Protein AF-F0YSU6-F1 (afdb_monomer_lite)

Foldseek 3Di:
DVPVLVCLLVDDPVVLLVLQQVLADPPPDQDPVLVLLQVLCVVVVWDWDAQDQDPSRHTARIATPPCVQQEGEAEDEQVQADPVGSPHGDPSNVVSVSSSVSVVHHYHYHYPVVCVVQPDSVSSSVVVVVSVVVSVVVVVVVVPPPDPDDPPPPPVVQPLPPDDLVRLLVVCVVVVHDQDDDVVNDDSSVVSSVRVVVVVVPPPDD

InterPro domains:
  IPR013584 RAP domain [PF08373] (73-130)
  IPR013584 RAP domain [PS51286] (71-130)
  IPR013584 RAP domain [SM00952] (73-131)

Sequence (206 aa):
MGGLVAEIARAPPAFVGLLRASLADVDASPSRAQVEVAERLEGMGLDVEHELVLPDGLSVDVALLPLKWRVAVEFDGPRHYFRNAKRVPTGRTRFKMRLLRALGWRVLHVPYFDWAKLDDDAARTEYLKRELAVIVKAAKAAKARPPPATAEPRDDRDEFSALKVSELRQLCDDRGLDTRVKRAEGDARTVLAARLRGLRDGGGGS

Radius of gyration: 23.69 Å; chains: 1; bounding box: 51×39×66 Å

pLDDT: mean 79.82, std 17.31, range [34.03, 97.44]

Structure (mmCIF, N/CA/C/O backbone):
data_AF-F0YSU6-F1
#
_entry.id   AF-F0YSU6-F1
#
loop_
_atom_site.group_PDB
_atom_site.id
_atom_site.type_symbol
_atom_site.label_atom_id
_atom_site.label_alt_id
_atom_site.label_comp_id
_atom_site.label_asym_id
_atom_site.label_entity_id
_atom_site.label_seq_id
_atom_site.pdbx_PDB_ins_code
_atom_site.Cartn_x
_atom_site.Cartn_y
_atom_site.Cartn_z
_atom_site.occupancy
_atom_site.B_iso_or_equiv
_atom_site.auth_seq_id
_atom_site.auth_comp_id
_atom_site.auth_asym_id
_atom_site.auth_atom_id
_atom_site.pdbx_PDB_model_num
ATOM 1 N N . MET A 1 1 ? -17.305 -10.674 3.947 1.00 41.75 1 MET A N 1
ATOM 2 C CA . MET A 1 1 ? -15.933 -10.111 3.827 1.00 41.75 1 MET A CA 1
ATOM 3 C C . MET A 1 1 ? -15.726 -8.766 4.546 1.00 41.75 1 MET A C 1
ATOM 5 O O . MET A 1 1 ? -14.576 -8.416 4.771 1.00 41.75 1 MET A O 1
ATOM 9 N N . GLY A 1 2 ? -16.775 -8.032 4.959 1.00 41.56 2 GLY A N 1
ATOM 10 C CA . GLY A 1 2 ? -16.632 -6.737 5.659 1.00 41.56 2 GLY A CA 1
ATOM 11 C C . GLY A 1 2 ? -16.330 -6.790 7.169 1.00 41.56 2 GLY A C 1
ATOM 12 O O . GLY A 1 2 ? -15.811 -5.815 7.700 1.00 41.56 2 GLY A O 1
ATOM 13 N N . GLY A 1 3 ? -16.596 -7.916 7.847 1.00 47.91 3 GLY A N 1
ATOM 14 C CA . GLY A 1 3 ? -16.498 -8.032 9.314 1.00 47.91 3 GLY A CA 1
ATOM 15 C C . GLY A 1 3 ? -15.106 -7.734 9.868 1.00 47.91 3 GLY A C 1
ATOM 16 O O . GLY A 1 3 ? -14.945 -6.807 10.644 1.00 47.91 3 GLY A O 1
ATOM 17 N N . LEU A 1 4 ? -14.074 -8.413 9.369 1.00 50.44 4 LEU A N 1
ATOM 18 C CA . LEU A 1 4 ? -12.727 -8.283 9.934 1.00 50.44 4 LEU A CA 1
ATOM 19 C C . LEU A 1 4 ? -12.047 -6.921 9.646 1.00 50.44 4 LEU A C 1
ATOM 21 O O . LEU A 1 4 ? -11.166 -6.513 10.388 1.00 50.44 4 LEU A O 1
ATOM 25 N N . VAL A 1 5 ? -12.447 -6.172 8.605 1.00 52.66 5 VAL A N 1
ATOM 26 C CA . VAL A 1 5 ? -11.966 -4.776 8.441 1.00 52.66 5 VAL A CA 1
ATOM 27 C C . VAL A 1 5 ? -12.611 -3.866 9.488 1.00 52.66 5 VAL A C 1
ATOM 29 O O . VAL A 1 5 ? -11.929 -3.031 10.074 1.00 52.66 5 VAL A O 1
ATOM 32 N N . ALA A 1 6 ? -13.906 -4.061 9.751 1.00 54.47 6 ALA A N 1
ATOM 33 C CA . ALA A 1 6 ? -14.616 -3.335 10.796 1.00 54.47 6 ALA A CA 1
ATOM 34 C C . ALA A 1 6 ? -14.120 -3.715 12.202 1.00 54.47 6 ALA A C 1
ATOM 36 O O . ALA A 1 6 ? -13.990 -2.837 13.042 1.00 54.47 6 ALA A O 1
ATOM 37 N N . GLU A 1 7 ? -13.790 -4.984 12.448 1.00 54.91 7 GLU A N 1
ATOM 38 C CA . GLU A 1 7 ? -13.243 -5.453 13.729 1.00 54.91 7 GLU A CA 1
ATOM 39 C C . GLU A 1 7 ? -11.840 -4.901 13.993 1.00 54.91 7 GLU A C 1
ATOM 41 O O . GLU A 1 7 ? -11.587 -4.438 15.096 1.00 54.91 7 GLU A O 1
ATOM 46 N N . ILE A 1 8 ? -10.950 -4.857 12.991 1.00 58.47 8 ILE A N 1
ATOM 47 C CA . ILE A 1 8 ? -9.626 -4.221 13.145 1.00 58.47 8 ILE A CA 1
ATOM 48 C C . ILE A 1 8 ? -9.773 -2.721 13.420 1.00 58.47 8 ILE A C 1
ATOM 50 O O . ILE A 1 8 ? -9.076 -2.189 14.277 1.00 58.47 8 ILE A O 1
ATOM 54 N N . ALA A 1 9 ? -10.689 -2.039 12.726 1.00 57.41 9 ALA A N 1
ATOM 55 C CA . ALA A 1 9 ? -10.946 -0.616 12.949 1.00 57.41 9 ALA A CA 1
ATOM 56 C C . ALA A 1 9 ? -11.552 -0.320 14.336 1.00 57.41 9 ALA A C 1
ATOM 58 O O . ALA A 1 9 ? -11.405 0.791 14.836 1.00 57.41 9 ALA A O 1
ATOM 59 N N . ARG A 1 10 ? -12.232 -1.300 14.948 1.00 59.66 10 ARG A N 1
ATOM 60 C CA . ARG A 1 10 ? -12.815 -1.216 16.299 1.00 59.66 10 ARG A CA 1
ATOM 61 C C . ARG A 1 10 ? -11.912 -1.789 17.389 1.00 59.66 10 ARG A C 1
ATOM 63 O O . ARG A 1 10 ? -12.265 -1.705 18.562 1.00 59.66 10 ARG A O 1
ATOM 70 N N . ALA A 1 11 ? -10.793 -2.407 17.025 1.00 62.16 11 ALA A N 1
ATOM 71 C CA . ALA A 1 11 ? -9.922 -3.030 18.000 1.00 62.16 11 ALA A CA 1
ATOM 72 C C . ALA A 1 11 ? -9.273 -1.963 18.899 1.00 62.16 11 ALA A C 1
ATOM 74 O O . ALA A 1 11 ? -8.968 -0.865 18.422 1.00 62.16 11 ALA A O 1
ATOM 75 N N . PRO A 1 12 ? -9.025 -2.272 20.186 1.00 61.84 12 PRO A N 1
ATOM 76 C CA . PRO A 1 12 ? -8.363 -1.343 21.089 1.00 61.84 12 PRO A CA 1
ATOM 77 C C . PRO A 1 12 ? -7.035 -0.848 20.495 1.00 61.84 12 PRO A C 1
ATOM 79 O O . PRO A 1 12 ? -6.303 -1.659 19.915 1.00 61.84 12 PRO A O 1
ATOM 82 N N . PRO A 1 13 ? -6.664 0.434 20.671 1.00 59.66 13 PRO A N 1
ATOM 83 C CA . PRO A 1 13 ? -5.424 0.986 20.119 1.00 59.66 13 PRO A CA 1
ATOM 84 C C . PRO A 1 13 ? -4.176 0.153 20.451 1.00 59.66 13 PRO A C 1
ATOM 86 O O . PRO A 1 13 ? -3.305 -0.014 19.601 1.00 59.66 13 PRO A O 1
ATOM 89 N N . ALA A 1 14 ? -4.130 -0.446 21.647 1.00 60.09 14 ALA A N 1
ATOM 90 C CA . ALA A 1 14 ? -3.058 -1.348 22.068 1.00 60.09 14 ALA A CA 1
ATOM 91 C C . ALA A 1 14 ? -2.972 -2.631 21.214 1.00 60.09 14 ALA A C 1
ATOM 93 O O . ALA A 1 14 ? -1.879 -3.064 20.860 1.00 60.09 14 ALA A O 1
ATOM 94 N N . PHE A 1 15 ? -4.109 -3.215 20.823 1.00 65.06 15 PHE A N 1
ATOM 95 C CA . PHE A 1 15 ? -4.149 -4.404 19.965 1.00 65.06 15 PHE A CA 1
ATOM 96 C C . PHE A 1 15 ? -3.711 -4.078 18.537 1.00 65.06 15 PHE A C 1
ATOM 98 O O . PHE A 1 15 ? -2.926 -4.807 17.934 1.00 65.06 15 PHE A O 1
ATOM 105 N N . VAL A 1 16 ? -4.167 -2.942 18.010 1.00 65.94 16 VAL A N 1
ATOM 106 C CA . VAL A 1 16 ? -3.718 -2.443 16.709 1.00 65.94 16 VAL A CA 1
ATOM 107 C C . VAL A 1 16 ? -2.209 -2.162 16.741 1.00 65.94 16 VAL A C 1
ATOM 109 O O . VAL A 1 16 ? -1.511 -2.532 15.805 1.00 65.94 16 VAL A O 1
ATOM 112 N N . GLY A 1 17 ? -1.683 -1.584 17.826 1.00 62.28 17 GLY A N 1
ATOM 113 C CA . GLY A 1 17 ? -0.244 -1.381 18.029 1.00 62.28 17 GLY A CA 1
ATOM 114 C C . GLY A 1 17 ? 0.568 -2.681 17.990 1.00 62.28 17 GLY A C 1
ATOM 115 O O . G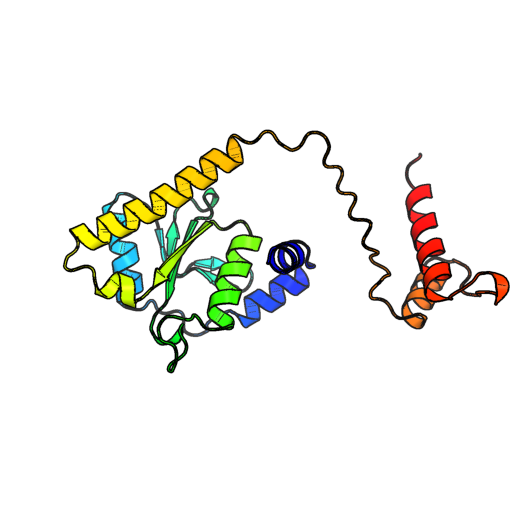LY A 1 17 ? 1.555 -2.760 17.265 1.00 62.28 17 GLY A O 1
ATOM 116 N N . LEU A 1 18 ? 0.112 -3.735 18.675 1.00 67.25 18 LEU A N 1
ATOM 117 C CA . LEU A 1 18 ? 0.764 -5.054 18.649 1.00 67.25 18 LEU A CA 1
ATOM 118 C C . LEU A 1 18 ? 0.798 -5.668 17.240 1.00 67.25 18 LEU A C 1
ATOM 120 O O . LEU A 1 18 ? 1.815 -6.218 16.818 1.00 67.25 18 LEU A O 1
ATOM 124 N N . LEU A 1 19 ? -0.300 -5.550 16.488 1.00 68.62 19 LEU A N 1
ATOM 125 C CA . LEU A 1 19 ? -0.377 -6.044 15.110 1.00 68.62 19 LEU A CA 1
ATOM 126 C C . LEU A 1 19 ? 0.578 -5.304 14.170 1.00 68.62 19 LEU A C 1
ATOM 128 O O . LEU A 1 19 ? 1.148 -5.912 13.265 1.00 68.62 19 LEU A O 1
ATOM 132 N N . ARG A 1 20 ? 0.747 -3.998 14.381 1.00 66.00 20 ARG A N 1
ATOM 133 C CA . ARG A 1 20 ? 1.663 -3.158 13.608 1.00 66.00 20 ARG A CA 1
ATOM 134 C C . ARG A 1 20 ? 3.121 -3.498 13.903 1.00 66.00 20 ARG A C 1
ATOM 136 O O . ARG A 1 20 ? 3.864 -3.735 12.959 1.00 66.00 20 ARG A O 1
ATOM 143 N N . ALA A 1 21 ? 3.478 -3.679 15.174 1.00 64.38 21 ALA A N 1
ATOM 144 C CA . ALA A 1 21 ? 4.809 -4.133 15.574 1.00 64.38 21 ALA A CA 1
ATOM 145 C C . ALA A 1 21 ? 5.152 -5.525 15.006 1.00 64.38 21 ALA A C 1
ATOM 147 O O . ALA A 1 21 ? 6.256 -5.743 14.523 1.00 64.38 21 ALA A O 1
ATOM 148 N N . SER A 1 22 ? 4.193 -6.460 14.976 1.00 66.25 22 SER A N 1
ATOM 149 C CA . SER A 1 22 ? 4.390 -7.786 14.360 1.00 66.25 22 SER A CA 1
ATOM 150 C C . SER A 1 22 ? 4.574 -7.735 12.835 1.00 66.25 22 SER A C 1
ATOM 152 O O . SER A 1 22 ? 5.079 -8.692 12.235 1.00 66.25 22 SER A O 1
ATOM 154 N N . LEU A 1 23 ? 4.106 -6.666 12.194 1.00 68.69 23 LEU A N 1
ATOM 155 C CA . LEU A 1 23 ? 4.246 -6.435 10.761 1.00 68.69 23 LEU A CA 1
ATOM 156 C C . LEU A 1 23 ? 5.456 -5.577 10.401 1.00 68.69 23 LEU A C 1
ATOM 158 O O . LEU A 1 23 ? 5.767 -5.507 9.215 1.00 68.69 23 LEU A O 1
ATOM 162 N N . ALA A 1 24 ? 6.137 -4.978 11.378 1.00 62.84 24 ALA A N 1
ATOM 163 C CA . ALA A 1 24 ? 7.387 -4.278 11.142 1.00 62.84 24 ALA A CA 1
ATOM 164 C C . ALA A 1 24 ? 8.378 -5.235 10.461 1.00 62.84 24 ALA A C 1
ATOM 166 O O . ALA A 1 24 ? 8.568 -6.369 10.909 1.00 62.84 24 ALA A O 1
ATOM 167 N N . ASP A 1 25 ? 8.947 -4.816 9.334 1.00 60.78 25 ASP A N 1
ATOM 168 C CA . ASP A 1 25 ? 10.103 -5.484 8.742 1.00 60.78 25 ASP A CA 1
ATOM 169 C C . ASP A 1 25 ? 11.356 -4.782 9.264 1.00 60.78 25 ASP A C 1
ATOM 171 O O . ASP A 1 25 ? 11.470 -3.562 9.178 1.00 60.78 25 ASP A O 1
ATOM 175 N N . VAL A 1 26 ? 12.263 -5.557 9.862 1.00 45.47 26 VAL A N 1
ATOM 176 C CA . VAL A 1 26 ? 13.475 -5.044 10.530 1.00 45.47 26 VAL A CA 1
ATOM 177 C C . VAL A 1 26 ? 14.563 -4.667 9.507 1.00 45.47 26 VAL A C 1
ATOM 179 O O . VAL A 1 26 ? 15.460 -3.902 9.833 1.00 45.47 26 VAL A O 1
ATOM 182 N N . ASP A 1 27 ? 14.424 -5.123 8.255 1.00 47.97 27 ASP A N 1
ATOM 183 C CA . ASP A 1 27 ? 15.288 -4.798 7.111 1.00 47.97 27 ASP A CA 1
ATOM 184 C C . ASP A 1 27 ? 14.494 -4.047 6.024 1.00 47.97 27 ASP A C 1
ATOM 186 O O . ASP A 1 27 ? 14.315 -4.525 4.898 1.00 47.97 27 ASP A O 1
ATOM 190 N N . ALA A 1 28 ? 13.965 -2.875 6.379 1.00 52.62 28 ALA A N 1
ATOM 191 C 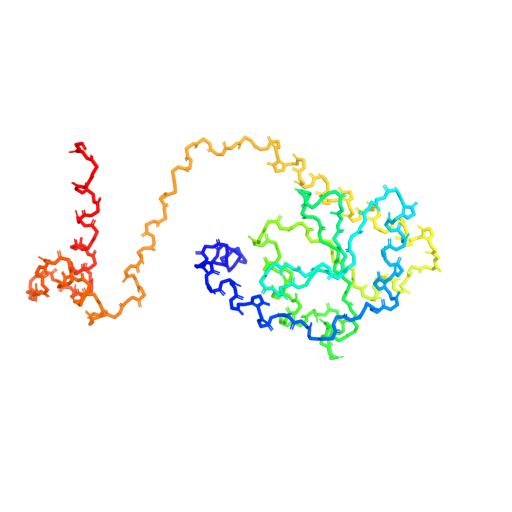CA . ALA A 1 28 ? 13.394 -1.921 5.431 1.00 52.62 28 ALA A CA 1
ATOM 192 C C . ALA A 1 28 ? 14.544 -1.229 4.684 1.00 52.62 28 ALA A C 1
ATOM 194 O O . ALA A 1 28 ? 15.060 -0.205 5.113 1.00 52.62 28 ALA A O 1
ATOM 195 N N . SER A 1 29 ? 15.067 -1.878 3.650 1.00 54.59 29 SER A N 1
ATOM 196 C CA . SER A 1 29 ? 15.808 -1.179 2.605 1.00 54.59 29 SER A CA 1
ATOM 197 C C . SER A 1 29 ? 15.039 -1.354 1.306 1.00 54.59 29 SER A C 1
ATOM 199 O O . SER A 1 29 ? 14.694 -2.498 0.962 1.00 54.59 29 SER A O 1
ATOM 201 N N . PRO A 1 30 ? 14.791 -0.271 0.552 1.00 63.94 30 PRO A N 1
ATOM 202 C CA . PRO A 1 30 ? 13.834 -0.332 -0.523 1.00 63.94 30 PRO A CA 1
ATOM 203 C C . PRO A 1 30 ? 14.446 -1.143 -1.656 1.00 63.94 30 PRO A C 1
ATOM 205 O O . PRO A 1 30 ? 15.570 -0.911 -2.111 1.00 63.94 30 PRO A O 1
ATOM 208 N N . SER A 1 31 ? 13.700 -2.134 -2.131 1.00 76.00 31 SER A N 1
ATOM 209 C CA . SER A 1 31 ? 14.062 -2.860 -3.338 1.00 76.00 31 SER A CA 1
ATOM 210 C C . SER A 1 31 ? 14.182 -1.884 -4.510 1.00 76.00 31 SER A C 1
ATOM 212 O O . SER A 1 31 ? 13.474 -0.881 -4.582 1.00 76.00 31 SER A O 1
ATOM 214 N N . ARG A 1 32 ? 15.032 -2.203 -5.492 1.00 84.69 32 ARG A N 1
ATOM 215 C CA . ARG A 1 32 ? 15.205 -1.376 -6.700 1.00 84.69 32 ARG A CA 1
ATOM 216 C C . ARG A 1 32 ? 13.875 -1.005 -7.375 1.00 84.69 32 ARG A C 1
ATOM 218 O O . ARG A 1 32 ? 13.746 0.088 -7.905 1.00 84.69 32 ARG A O 1
ATOM 225 N N . ALA A 1 33 ? 12.891 -1.902 -7.334 1.00 84.94 33 ALA A N 1
ATOM 226 C CA . ALA A 1 33 ? 11.569 -1.645 -7.894 1.00 84.94 33 ALA A CA 1
ATOM 227 C C . ALA A 1 33 ? 10.736 -0.658 -7.053 1.00 84.94 33 ALA A C 1
ATOM 229 O O . ALA A 1 33 ? 9.981 0.120 -7.621 1.00 84.94 33 ALA A O 1
ATOM 230 N N . GLN A 1 34 ? 10.889 -0.644 -5.724 1.00 86.25 34 GLN A N 1
ATOM 231 C CA . GLN A 1 34 ? 10.275 0.382 -4.868 1.00 86.25 34 GLN A CA 1
ATOM 232 C C . GLN A 1 34 ? 10.866 1.766 -5.157 1.00 86.25 34 GLN A C 1
ATOM 234 O O . GLN A 1 34 ? 10.115 2.732 -5.260 1.00 86.25 34 GLN A O 1
ATOM 239 N N . VAL A 1 35 ? 12.187 1.844 -5.359 1.00 89.88 35 VAL A N 1
ATOM 240 C CA . VAL A 1 35 ? 12.858 3.086 -5.778 1.00 89.88 35 VAL A CA 1
ATOM 241 C C . VAL A 1 35 ? 12.318 3.562 -7.127 1.00 89.88 35 VAL A C 1
ATOM 243 O O . VAL A 1 35 ? 11.896 4.704 -7.240 1.00 89.88 35 VAL A O 1
ATOM 246 N N . GLU A 1 36 ? 12.224 2.673 -8.118 1.00 92.75 36 GLU A N 1
ATOM 247 C CA . GLU A 1 36 ? 11.685 3.017 -9.439 1.00 92.75 36 GLU A CA 1
ATOM 248 C C . GLU A 1 36 ? 10.229 3.511 -9.365 1.00 92.75 36 GLU A C 1
ATOM 250 O O . GLU A 1 36 ? 9.867 4.491 -10.013 1.00 92.75 36 GLU A O 1
ATOM 255 N N . VAL A 1 37 ? 9.376 2.869 -8.558 1.00 94.06 37 VAL A N 1
ATOM 256 C CA . VAL A 1 37 ? 7.993 3.326 -8.346 1.00 94.06 37 VAL A CA 1
ATOM 257 C C . VAL A 1 37 ? 7.971 4.755 -7.802 1.00 94.06 37 VAL A C 1
ATOM 259 O O . VAL A 1 37 ? 7.200 5.578 -8.297 1.00 94.06 37 VAL A O 1
ATOM 262 N N . ALA A 1 38 ? 8.809 5.057 -6.814 1.00 93.44 38 ALA A N 1
ATOM 263 C CA . ALA A 1 38 ? 8.889 6.382 -6.217 1.00 93.44 38 ALA A CA 1
ATOM 264 C C . ALA A 1 38 ? 9.421 7.440 -7.194 1.00 93.44 38 ALA A C 1
ATOM 266 O O . ALA A 1 38 ? 8.744 8.442 -7.399 1.00 93.44 38 ALA A O 1
ATOM 267 N N . GLU A 1 39 ? 10.524 7.173 -7.898 1.00 94.56 39 GLU A N 1
ATOM 268 C CA . GLU A 1 39 ? 11.076 8.080 -8.919 1.00 94.56 39 GLU A CA 1
ATOM 269 C C . GLU A 1 39 ? 10.038 8.418 -10.002 1.00 94.56 39 GLU A C 1
ATOM 271 O O . GLU A 1 39 ? 9.980 9.532 -10.528 1.00 94.56 39 GLU A O 1
ATOM 276 N N . ARG A 1 40 ? 9.179 7.456 -10.362 1.00 95.38 40 ARG A N 1
ATOM 277 C CA . ARG A 1 40 ? 8.100 7.677 -11.336 1.00 95.38 40 ARG A CA 1
ATOM 278 C C . ARG A 1 40 ? 6.958 8.505 -10.753 1.00 95.38 40 ARG A C 1
ATOM 280 O O . ARG A 1 40 ? 6.355 9.273 -11.499 1.00 95.38 40 ARG A O 1
ATOM 287 N N . LEU A 1 41 ? 6.658 8.376 -9.459 1.00 96.25 41 LEU A N 1
ATOM 288 C CA . LEU A 1 41 ? 5.713 9.252 -8.757 1.00 96.25 41 LEU A CA 1
ATOM 289 C C . LEU A 1 41 ? 6.246 10.690 -8.690 1.00 96.25 41 LEU A C 1
ATOM 291 O O . LEU A 1 41 ? 5.523 11.618 -9.056 1.00 96.25 41 LEU A O 1
ATOM 295 N N . GLU A 1 42 ? 7.517 10.863 -8.340 1.00 96.06 42 GLU A N 1
ATOM 296 C CA . GLU A 1 42 ? 8.206 12.160 -8.311 1.00 96.06 42 GLU A CA 1
ATOM 297 C C . GLU A 1 42 ? 8.277 12.805 -9.696 1.00 96.06 42 GLU A C 1
ATOM 299 O O . GLU A 1 42 ? 7.968 13.985 -9.852 1.00 96.06 42 GLU A O 1
ATOM 304 N N . GLY A 1 43 ? 8.559 12.020 -10.740 1.00 95.62 43 GLY A N 1
ATOM 305 C CA . GLY A 1 43 ? 8.525 12.479 -12.131 1.00 95.62 43 GLY A CA 1
ATOM 306 C C . GLY A 1 43 ? 7.146 12.965 -12.602 1.00 95.62 43 GLY A C 1
ATOM 307 O O . GLY A 1 43 ? 7.052 13.677 -13.601 1.00 95.62 43 GLY A O 1
ATOM 308 N N . MET A 1 44 ? 6.068 12.626 -11.886 1.00 95.38 44 MET A N 1
ATOM 309 C CA . MET A 1 44 ? 4.726 13.183 -12.108 1.00 95.38 44 MET A CA 1
ATOM 310 C C . MET A 1 44 ? 4.455 14.469 -11.309 1.00 95.38 44 MET A C 1
ATOM 312 O O . MET A 1 44 ? 3.342 14.994 -11.376 1.00 95.38 44 MET A O 1
ATOM 316 N N . GLY A 1 45 ? 5.438 14.972 -10.560 1.00 95.62 45 GLY A N 1
ATOM 317 C CA . GLY A 1 45 ? 5.306 16.129 -9.676 1.00 95.62 45 GLY A CA 1
ATOM 318 C C . GLY A 1 45 ? 4.624 15.809 -8.344 1.00 95.62 45 GLY A C 1
ATOM 319 O O . GLY A 1 45 ? 3.992 16.692 -7.765 1.00 95.62 45 GLY A O 1
ATOM 320 N N . LEU A 1 46 ? 4.677 14.552 -7.889 1.00 96.19 46 LEU A N 1
ATOM 321 C CA . LEU A 1 46 ? 4.177 14.148 -6.575 1.00 96.19 46 LEU A CA 1
ATOM 322 C C . LEU A 1 46 ? 5.341 14.026 -5.597 1.00 96.19 46 LEU A C 1
ATOM 324 O O . LEU A 1 46 ? 6.260 13.254 -5.838 1.00 96.19 46 LEU A O 1
ATOM 328 N N . ASP A 1 47 ? 5.248 14.710 -4.465 1.00 94.81 47 ASP A N 1
ATOM 329 C CA . ASP A 1 47 ? 6.182 14.503 -3.364 1.00 94.81 47 ASP A CA 1
ATOM 330 C C . ASP A 1 47 ? 5.886 13.160 -2.676 1.00 94.81 47 ASP A C 1
ATOM 332 O O . ASP A 1 47 ? 4.718 12.807 -2.442 1.00 94.81 47 ASP A O 1
ATOM 336 N N . VAL A 1 48 ? 6.933 12.411 -2.331 1.00 94.81 48 VAL A N 1
ATOM 337 C CA . VAL A 1 48 ? 6.819 11.088 -1.705 1.00 94.81 48 VAL A CA 1
ATOM 338 C C . VAL A 1 48 ? 7.762 10.939 -0.515 1.00 94.81 48 VAL A C 1
ATOM 340 O O . VAL A 1 48 ? 8.801 11.581 -0.447 1.00 94.81 48 VAL A O 1
ATOM 343 N N . GLU A 1 49 ? 7.392 10.064 0.415 1.00 89.75 49 GLU A N 1
ATOM 344 C CA . GLU A 1 49 ? 8.267 9.577 1.481 1.00 89.75 49 GLU A CA 1
ATOM 345 C C . GLU A 1 49 ? 8.506 8.078 1.264 1.00 89.75 49 GLU A C 1
ATOM 347 O O . GLU A 1 49 ? 7.544 7.306 1.154 1.00 89.75 49 GLU A O 1
ATOM 352 N N . HIS A 1 50 ? 9.770 7.663 1.201 1.00 88.88 50 HIS A N 1
ATOM 353 C CA . HIS A 1 50 ? 10.153 6.257 1.074 1.00 88.88 50 HIS A CA 1
ATOM 354 C C . HIS A 1 50 ? 10.162 5.576 2.436 1.00 88.88 50 HIS A C 1
ATOM 356 O O . HIS A 1 50 ? 10.637 6.152 3.410 1.00 88.88 50 HIS A O 1
ATOM 362 N N . GLU A 1 51 ? 9.676 4.336 2.483 1.00 85.88 51 GLU A N 1
ATOM 363 C CA . GLU A 1 51 ? 9.716 3.483 3.675 1.00 85.88 51 GLU A CA 1
ATOM 364 C C . GLU A 1 51 ? 9.224 4.192 4.942 1.00 85.88 51 GLU A C 1
ATOM 366 O O . GLU A 1 51 ? 9.797 4.060 6.023 1.00 85.88 51 GLU A O 1
ATOM 371 N N . LEU A 1 52 ? 8.133 4.953 4.815 1.00 87.12 52 LEU A N 1
ATOM 372 C CA . LEU A 1 52 ? 7.544 5.679 5.929 1.00 87.12 52 LEU A CA 1
ATOM 373 C C . LEU A 1 52 ? 7.176 4.696 7.046 1.00 87.12 52 LEU A C 1
ATOM 375 O O . LEU A 1 52 ? 6.201 3.945 6.942 1.00 87.12 52 LEU A O 1
ATOM 379 N N . VAL A 1 53 ? 7.919 4.754 8.146 1.00 84.25 53 VAL A N 1
ATOM 380 C CA . VAL A 1 53 ? 7.605 4.018 9.369 1.00 84.25 53 VAL A CA 1
ATOM 381 C C . VAL A 1 53 ? 6.612 4.836 10.187 1.00 84.25 53 VAL A C 1
ATOM 383 O O . VAL A 1 53 ? 6.899 5.946 10.636 1.00 84.25 53 VAL A O 1
ATOM 386 N N . LEU A 1 54 ? 5.411 4.296 10.379 1.00 82.00 54 LEU A N 1
ATOM 387 C CA . LEU A 1 54 ? 4.405 4.896 11.251 1.00 82.00 54 LEU A CA 1
ATOM 388 C C . LEU A 1 54 ? 4.835 4.769 12.729 1.00 82.00 54 LEU A C 1
ATOM 390 O O . LEU A 1 54 ? 5.619 3.878 13.053 1.00 82.00 54 LEU A O 1
ATOM 394 N N . PRO A 1 55 ? 4.313 5.603 13.656 1.00 72.38 55 PRO A N 1
ATOM 395 C CA . PRO A 1 55 ? 4.755 5.644 15.065 1.00 72.38 55 PRO A CA 1
ATOM 396 C C . PRO A 1 55 ? 4.711 4.316 15.844 1.00 72.38 55 PRO A C 1
ATOM 398 O O . PRO A 1 55 ? 5.229 4.210 16.947 1.00 72.38 55 PRO A O 1
ATOM 401 N N . ASP A 1 56 ? 4.049 3.314 15.290 1.00 68.75 56 ASP A N 1
ATOM 402 C CA . ASP A 1 56 ? 3.778 1.991 15.846 1.00 68.75 56 ASP A CA 1
ATOM 403 C C . ASP A 1 56 ? 4.519 0.869 15.094 1.00 68.75 56 ASP A C 1
ATOM 405 O O . ASP A 1 56 ? 4.224 -0.312 15.287 1.00 68.75 56 ASP A O 1
ATOM 409 N N . GLY A 1 57 ? 5.474 1.235 14.237 1.00 73.88 57 GLY A N 1
ATOM 410 C CA . GLY A 1 57 ? 6.377 0.319 13.544 1.00 73.88 57 GLY A CA 1
ATOM 411 C C . GLY A 1 57 ? 5.846 -0.245 12.226 1.00 73.88 57 GLY A C 1
ATOM 412 O O . GLY A 1 57 ? 6.584 -0.946 11.537 1.00 73.88 57 GLY A O 1
ATOM 413 N N . LEU A 1 58 ? 4.602 0.051 11.830 1.00 82.88 58 LEU A N 1
ATOM 414 C CA . LEU A 1 58 ? 4.110 -0.357 10.513 1.00 82.88 58 LEU A CA 1
ATOM 415 C C . LEU A 1 58 ? 4.775 0.491 9.422 1.00 82.88 58 LEU A C 1
ATOM 417 O O . LEU A 1 58 ? 4.609 1.708 9.417 1.00 82.88 58 LEU A O 1
ATOM 421 N N . SER A 1 59 ? 5.468 -0.142 8.478 1.00 86.50 59 SER A N 1
ATOM 422 C CA . SER A 1 59 ? 6.069 0.548 7.335 1.00 86.50 59 SER A CA 1
ATOM 423 C C . SER A 1 59 ? 5.119 0.632 6.139 1.00 86.50 59 SER A C 1
ATOM 425 O O . SER A 1 59 ? 4.350 -0.294 5.859 1.00 86.50 59 SER A O 1
ATOM 427 N N . VAL A 1 60 ? 5.186 1.753 5.426 1.00 90.62 60 VAL A N 1
ATOM 428 C CA . VAL A 1 60 ? 4.569 1.981 4.116 1.00 90.62 60 VAL A CA 1
ATOM 429 C C . VAL A 1 60 ? 5.691 2.128 3.100 1.00 90.62 60 VAL A C 1
ATOM 431 O O . VAL A 1 60 ? 6.566 2.963 3.300 1.00 90.62 60 VAL A O 1
ATOM 434 N N . ASP A 1 61 ? 5.667 1.350 2.018 1.00 92.06 61 ASP A N 1
ATOM 435 C CA . ASP A 1 61 ? 6.796 1.319 1.076 1.00 92.06 61 ASP A CA 1
ATOM 436 C C . ASP A 1 61 ? 7.040 2.689 0.425 1.00 92.06 61 ASP A C 1
ATOM 438 O O . ASP A 1 61 ? 8.170 3.167 0.392 1.00 92.06 61 ASP A O 1
ATOM 442 N N . VAL A 1 62 ? 5.976 3.335 -0.068 1.00 94.75 62 VAL A N 1
ATOM 443 C CA . VAL A 1 62 ? 6.003 4.725 -0.543 1.00 94.75 62 VAL A CA 1
ATOM 444 C C . VAL A 1 62 ? 4.717 5.432 -0.114 1.00 94.75 62 VAL A C 1
ATOM 446 O O . VAL A 1 62 ? 3.609 4.987 -0.427 1.00 94.75 62 VAL A O 1
ATOM 449 N N . ALA A 1 63 ? 4.833 6.545 0.604 1.00 95.25 63 ALA A N 1
ATOM 450 C CA . ALA A 1 63 ? 3.696 7.364 1.017 1.00 95.25 63 ALA A CA 1
ATOM 451 C C . ALA A 1 63 ? 3.631 8.652 0.192 1.00 95.25 63 ALA A C 1
ATOM 453 O O . ALA A 1 63 ? 4.623 9.364 0.082 1.00 95.25 63 ALA A O 1
ATOM 454 N N . LEU A 1 64 ? 2.456 8.989 -0.354 1.00 95.06 64 LEU A N 1
ATOM 455 C CA . LEU A 1 64 ? 2.295 10.274 -1.043 1.00 95.06 64 LEU A CA 1
ATOM 456 C C . LEU A 1 64 ? 2.139 11.414 -0.041 1.00 95.06 64 LEU A C 1
ATOM 458 O O . LEU A 1 64 ? 1.335 11.334 0.901 1.00 95.06 64 LEU A O 1
ATOM 462 N N . LEU A 1 65 ? 2.838 12.508 -0.315 1.00 90.12 65 LEU A N 1
ATOM 463 C CA . LEU A 1 65 ? 2.747 13.741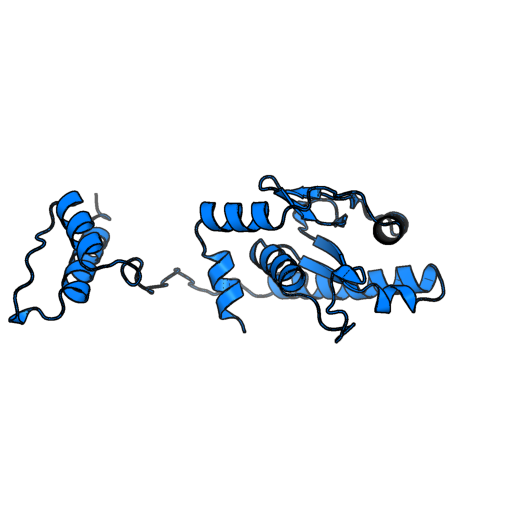 0.440 1.00 90.12 65 LEU A CA 1
ATOM 464 C C . LEU A 1 65 ? 1.749 14.716 -0.205 1.00 90.12 65 LEU A C 1
ATOM 466 O O . LEU A 1 65 ? 1.549 14.709 -1.420 1.00 90.12 65 LEU A O 1
ATOM 470 N N . PRO A 1 66 ? 1.085 15.558 0.610 1.00 94.06 66 PRO A N 1
ATOM 471 C CA . PRO A 1 66 ? 1.150 15.599 2.073 1.00 94.06 66 PRO A CA 1
ATOM 472 C C . PRO A 1 66 ? 0.443 14.401 2.738 1.00 94.06 66 PRO A C 1
ATOM 474 O O . PRO A 1 66 ? -0.645 14.004 2.318 1.00 94.06 66 PRO A O 1
ATOM 477 N N . LEU A 1 67 ? 0.985 13.903 3.862 1.00 87.75 67 LEU A N 1
ATOM 478 C CA . LEU A 1 67 ? 0.485 12.707 4.576 1.00 87.75 67 LEU A CA 1
ATOM 479 C C . LEU A 1 67 ? -0.999 12.760 4.971 1.00 87.75 67 LEU A C 1
ATOM 481 O O . LEU A 1 67 ? -1.631 11.719 5.157 1.00 87.75 67 LEU A O 1
ATOM 485 N N . LYS A 1 68 ? -1.607 13.953 5.040 1.00 87.56 68 LYS A N 1
ATOM 486 C CA . LYS A 1 68 ? -3.062 14.114 5.218 1.00 87.56 68 LYS A CA 1
ATOM 487 C C . LYS A 1 68 ? -3.883 13.416 4.126 1.00 87.56 68 LYS A C 1
ATOM 489 O O . LYS A 1 68 ? -5.055 13.115 4.341 1.00 87.56 68 LYS A O 1
ATOM 494 N N . TRP A 1 69 ? -3.300 13.157 2.955 1.00 88.88 69 TRP A N 1
ATOM 495 C CA . TRP A 1 69 ? -3.933 12.355 1.916 1.00 88.88 69 TRP A CA 1
ATOM 496 C C . TRP A 1 69 ? -4.008 10.873 2.294 1.00 88.88 69 TRP A C 1
ATOM 498 O O . TRP A 1 69 ? -4.938 10.201 1.852 1.00 88.88 69 TRP A O 1
ATOM 508 N N . ARG A 1 70 ? -3.117 10.359 3.147 1.00 93.19 70 ARG A N 1
ATOM 509 C CA . ARG A 1 70 ? -3.084 8.943 3.541 1.00 93.19 70 ARG A CA 1
ATOM 510 C C . ARG A 1 70 ? -3.133 8.015 2.325 1.00 93.19 70 ARG A C 1
ATOM 512 O O . ARG A 1 70 ? -3.972 7.119 2.270 1.00 93.19 70 ARG A O 1
ATOM 519 N N . VAL A 1 71 ? -2.306 8.264 1.311 1.00 96.31 71 VAL A N 1
ATOM 520 C CA . VAL A 1 71 ? -2.169 7.357 0.162 1.00 96.31 71 VAL A CA 1
ATOM 521 C C . VAL A 1 71 ? -0.876 6.575 0.337 1.00 96.31 71 VAL A C 1
ATOM 523 O O . VAL A 1 71 ? 0.190 7.174 0.431 1.00 96.31 71 VAL A O 1
ATOM 526 N N . ALA A 1 72 ? -1.006 5.256 0.418 1.00 96.12 72 ALA A N 1
ATOM 527 C CA . ALA A 1 72 ? 0.098 4.311 0.520 1.00 96.12 72 ALA A CA 1
ATOM 528 C C . ALA A 1 72 ? 0.231 3.581 -0.815 1.00 96.12 72 ALA A C 1
ATOM 530 O O . ALA A 1 72 ? -0.770 3.091 -1.340 1.00 96.12 72 ALA A O 1
ATOM 531 N N . VAL A 1 73 ? 1.442 3.501 -1.345 1.00 97.06 73 VAL A N 1
ATOM 532 C CA . VAL A 1 73 ? 1.795 2.691 -2.506 1.00 97.06 73 VAL A CA 1
ATOM 533 C C . VAL A 1 73 ? 2.642 1.530 -1.997 1.00 97.06 73 VAL A C 1
ATOM 535 O O . VAL A 1 73 ? 3.709 1.742 -1.438 1.00 97.06 73 VAL A O 1
ATOM 538 N N . GLU A 1 74 ? 2.125 0.314 -2.142 1.00 95.62 74 GLU A N 1
ATOM 539 C CA . GLU A 1 74 ? 2.740 -0.928 -1.664 1.00 95.62 74 GLU A CA 1
ATOM 540 C C . GLU A 1 74 ? 3.238 -1.729 -2.867 1.00 95.62 74 GLU A C 1
ATOM 542 O O . GLU A 1 74 ? 2.427 -2.136 -3.708 1.00 95.62 74 GLU A O 1
ATOM 547 N N . PHE A 1 75 ? 4.550 -1.954 -2.957 1.00 94.81 75 PHE A N 1
ATOM 548 C CA . PHE A 1 75 ? 5.138 -2.783 -4.003 1.00 94.81 75 PHE A CA 1
ATOM 549 C C . PHE A 1 75 ? 5.378 -4.192 -3.466 1.00 94.81 75 PHE A C 1
ATOM 551 O O . PHE A 1 75 ? 6.260 -4.439 -2.647 1.00 94.81 75 PHE A O 1
ATOM 558 N N . ASP A 1 76 ? 4.632 -5.156 -3.993 1.00 93.31 76 ASP A N 1
ATOM 559 C CA . ASP A 1 76 ? 4.708 -6.535 -3.532 1.00 93.31 7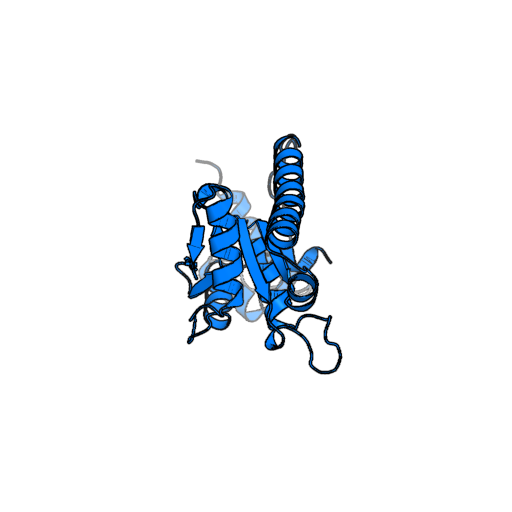6 ASP A CA 1
ATOM 560 C C . ASP A 1 76 ? 5.597 -7.362 -4.476 1.00 93.31 76 ASP A C 1
ATOM 562 O O . ASP A 1 76 ? 5.193 -7.770 -5.572 1.00 93.31 76 ASP A O 1
ATOM 566 N N . GLY A 1 77 ? 6.828 -7.633 -4.028 1.00 90.88 77 GLY A N 1
ATOM 567 C CA . GLY A 1 77 ? 7.792 -8.518 -4.692 1.00 90.88 77 GLY A CA 1
ATOM 568 C C . GLY A 1 77 ? 7.390 -10.005 -4.662 1.00 90.88 77 GLY A C 1
ATOM 569 O O . GLY A 1 77 ? 6.444 -10.383 -3.974 1.00 90.88 77 GLY A O 1
ATOM 570 N N . PRO A 1 78 ? 8.137 -10.919 -5.315 1.00 90.12 78 PRO A N 1
ATOM 571 C CA . PRO A 1 78 ? 7.796 -12.348 -5.355 1.00 90.12 78 PRO A CA 1
ATOM 572 C C . PRO A 1 78 ? 7.572 -13.015 -3.986 1.00 90.12 78 PRO A C 1
ATOM 574 O O . PRO A 1 78 ? 6.754 -13.925 -3.881 1.00 90.12 78 PRO A O 1
ATOM 577 N N . ARG A 1 79 ? 8.259 -12.555 -2.928 1.00 88.69 79 ARG A N 1
ATOM 578 C CA . ARG A 1 79 ? 8.106 -13.068 -1.550 1.00 88.69 79 ARG A CA 1
ATOM 579 C C . ARG A 1 79 ? 6.736 -12.769 -0.927 1.00 88.69 79 ARG A C 1
ATOM 581 O O . ARG A 1 79 ? 6.341 -13.446 0.016 1.00 88.69 79 ARG A O 1
ATOM 588 N N . HIS A 1 80 ? 6.004 -11.800 -1.469 1.00 89.56 80 HIS A N 1
ATOM 589 C CA . HIS A 1 80 ? 4.678 -11.395 -1.002 1.00 89.56 80 HIS A CA 1
ATOM 590 C C . HIS A 1 80 ? 3.566 -12.304 -1.543 1.00 89.56 80 HIS A C 1
ATOM 592 O O . HIS A 1 80 ? 2.403 -12.167 -1.163 1.00 89.56 80 HIS A O 1
ATOM 598 N N . TYR A 1 81 ? 3.924 -13.285 -2.377 1.00 92.12 81 TYR A N 1
ATOM 599 C CA . TYR A 1 81 ? 3.020 -14.242 -3.002 1.00 92.12 81 TYR A CA 1
ATOM 600 C C . TYR A 1 81 ? 3.400 -15.677 -2.646 1.00 92.12 81 TYR A C 1
ATOM 602 O O . TYR A 1 81 ? 4.560 -16.000 -2.387 1.00 92.12 81 TYR A O 1
ATOM 610 N N . PHE A 1 82 ? 2.418 -16.575 -2.666 1.00 89.44 82 PHE A N 1
ATOM 611 C CA . PHE A 1 82 ? 2.694 -17.997 -2.493 1.00 89.44 82 PHE A CA 1
ATOM 612 C C . PHE A 1 82 ? 3.522 -18.541 -3.664 1.00 89.44 82 PHE A C 1
ATOM 614 O O . PHE A 1 82 ? 3.185 -18.341 -4.831 1.00 89.44 82 PHE A O 1
ATOM 621 N N . ARG A 1 83 ? 4.583 -19.304 -3.366 1.00 86.06 83 ARG A N 1
ATOM 622 C CA . ARG A 1 83 ? 5.468 -19.904 -4.386 1.00 86.06 83 ARG A CA 1
ATOM 623 C C . ARG A 1 83 ? 4.718 -20.790 -5.389 1.00 86.06 83 ARG A C 1
ATOM 625 O O . ARG A 1 83 ? 5.016 -20.748 -6.580 1.00 86.06 83 ARG A O 1
ATOM 632 N N . ASN A 1 84 ? 3.744 -21.563 -4.908 1.00 89.38 84 ASN A N 1
ATOM 633 C CA . ASN A 1 84 ? 2.897 -22.461 -5.701 1.00 89.38 84 ASN A CA 1
ATOM 634 C C . ASN A 1 84 ? 1.661 -21.770 -6.308 1.00 89.38 84 ASN A C 1
ATOM 636 O O . ASN A 1 84 ? 0.988 -22.358 -7.146 1.00 89.38 84 ASN A O 1
ATOM 640 N N . ALA A 1 85 ? 1.373 -20.525 -5.920 1.00 87.38 85 ALA A N 1
ATOM 641 C CA . ALA A 1 85 ? 0.270 -19.728 -6.445 1.00 87.38 85 ALA A CA 1
ATOM 642 C C . ALA A 1 85 ? 0.728 -18.269 -6.598 1.00 87.38 85 ALA A C 1
ATOM 644 O O . ALA A 1 85 ? 0.341 -17.390 -5.832 1.00 87.38 85 ALA A O 1
ATOM 645 N N . LYS A 1 86 ? 1.570 -18.016 -7.611 1.00 79.88 86 LYS A N 1
ATOM 646 C CA . LYS A 1 86 ? 2.369 -16.782 -7.795 1.00 79.88 86 LYS A CA 1
ATOM 647 C C . LYS A 1 86 ? 1.582 -15.463 -7.893 1.00 79.88 86 LYS A C 1
ATOM 649 O O . LYS A 1 86 ? 2.196 -14.404 -7.930 1.00 79.88 86 LYS A O 1
ATOM 654 N N . ARG A 1 87 ? 0.248 -15.521 -7.964 1.00 91.06 87 ARG A N 1
ATOM 655 C CA . ARG A 1 87 ? -0.665 -14.362 -8.003 1.00 91.06 87 ARG A CA 1
ATOM 656 C C . ARG A 1 87 ? -1.588 -14.270 -6.785 1.00 91.06 87 ARG A C 1
ATOM 658 O O . ARG A 1 87 ? -2.451 -13.402 -6.733 1.00 91.06 87 ARG A O 1
ATOM 665 N N . VAL A 1 88 ? -1.423 -15.160 -5.808 1.00 93.38 88 VAL A N 1
ATOM 666 C CA . VAL A 1 88 ? -2.158 -15.141 -4.542 1.00 93.38 88 VAL A CA 1
ATOM 667 C C . VAL A 1 88 ? -1.241 -14.544 -3.473 1.00 93.38 88 VAL A C 1
ATOM 669 O O . VAL A 1 88 ? -0.225 -15.168 -3.150 1.00 93.38 88 VAL A O 1
ATOM 672 N N . PRO A 1 89 ? -1.555 -13.351 -2.930 1.00 92.06 89 PRO A N 1
ATOM 673 C CA . PRO A 1 89 ? -0.737 -12.755 -1.883 1.00 92.06 89 PRO A CA 1
ATOM 674 C C . PRO A 1 89 ? -0.780 -13.590 -0.598 1.00 92.06 89 PRO A C 1
ATOM 676 O O . PRO A 1 89 ? -1.802 -14.212 -0.281 1.00 92.06 89 PRO A O 1
ATOM 679 N N . THR A 1 90 ? 0.311 -13.571 0.165 1.00 91.12 90 THR A N 1
ATOM 680 C CA . THR A 1 90 ? 0.406 -14.274 1.452 1.00 91.12 90 THR A CA 1
ATOM 681 C C . THR A 1 90 ? -0.573 -13.711 2.487 1.00 91.12 90 THR A C 1
ATOM 683 O O . THR A 1 90 ? -1.107 -12.606 2.349 1.00 91.12 90 THR A O 1
ATOM 686 N N . GLY A 1 91 ? -0.785 -14.456 3.578 1.00 89.69 91 GLY A N 1
ATOM 687 C CA . GLY A 1 91 ? -1.561 -13.972 4.722 1.00 89.69 91 GLY A CA 1
ATOM 688 C C . GLY A 1 91 ? -1.019 -12.652 5.282 1.00 89.69 91 GLY A C 1
ATOM 689 O O . GLY A 1 91 ? -1.803 -11.729 5.492 1.00 89.69 91 GLY A O 1
ATOM 690 N N . ARG A 1 92 ? 0.311 -12.534 5.425 1.00 87.62 92 ARG A N 1
ATOM 691 C CA . ARG A 1 92 ? 1.005 -11.320 5.892 1.00 87.62 92 ARG A CA 1
ATOM 692 C C . ARG A 1 92 ? 0.708 -10.124 4.986 1.00 87.62 92 ARG A C 1
ATOM 694 O O . ARG A 1 92 ? 0.220 -9.109 5.471 1.00 87.62 92 ARG A O 1
ATOM 701 N N . THR A 1 93 ? 0.895 -10.276 3.676 1.00 89.94 93 THR A N 1
ATOM 702 C CA . THR A 1 93 ? 0.637 -9.223 2.681 1.00 89.94 93 THR A CA 1
ATOM 703 C C . THR A 1 93 ? -0.828 -8.775 2.681 1.00 89.94 93 THR A C 1
ATOM 705 O O . THR A 1 93 ? -1.133 -7.585 2.782 1.00 89.94 93 THR A O 1
ATOM 708 N N . ARG A 1 94 ? -1.778 -9.726 2.651 1.00 92.38 94 ARG A N 1
ATOM 709 C CA . ARG A 1 94 ? -3.214 -9.396 2.718 1.00 92.38 94 ARG A CA 1
ATOM 710 C C . ARG A 1 94 ? -3.572 -8.714 4.031 1.00 92.38 94 ARG A C 1
ATOM 712 O O . ARG A 1 94 ? -4.427 -7.830 4.031 1.00 92.38 94 ARG A O 1
ATOM 719 N N . PHE A 1 95 ? -2.967 -9.135 5.136 1.00 89.06 95 PHE A N 1
ATOM 720 C CA . PHE A 1 95 ? -3.206 -8.549 6.444 1.00 89.06 95 PHE A CA 1
ATOM 721 C C . PHE A 1 95 ? -2.673 -7.111 6.522 1.00 89.06 95 PHE A C 1
ATOM 723 O O . PHE A 1 95 ? -3.466 -6.226 6.841 1.00 89.06 95 PHE A O 1
ATOM 730 N N . LYS A 1 96 ? -1.423 -6.847 6.105 1.00 90.44 96 LYS A N 1
ATOM 731 C CA . LYS A 1 96 ? -0.830 -5.494 6.013 1.00 90.44 96 LYS A CA 1
ATOM 732 C C . LYS A 1 96 ? -1.730 -4.543 5.223 1.00 90.44 96 LYS A C 1
ATOM 734 O O . LYS A 1 96 ? -2.176 -3.522 5.745 1.00 90.44 96 LYS A O 1
ATOM 739 N N . MET A 1 97 ? -2.114 -4.932 4.007 1.00 91.88 97 MET A N 1
ATOM 740 C CA . MET A 1 97 ? -2.995 -4.125 3.158 1.00 91.88 97 MET A CA 1
ATOM 741 C C . MET A 1 97 ? -4.363 -3.830 3.792 1.00 91.88 97 MET A C 1
ATOM 743 O O . MET A 1 97 ? -4.963 -2.783 3.544 1.00 91.88 97 MET A O 1
ATOM 747 N N . ARG A 1 98 ? -4.925 -4.772 4.554 1.00 90.25 98 ARG A N 1
ATOM 748 C CA . ARG A 1 98 ? -6.217 -4.576 5.231 1.00 90.25 98 ARG A CA 1
ATOM 749 C C . ARG A 1 98 ? -6.082 -3.687 6.451 1.00 90.25 98 ARG A C 1
ATOM 751 O O . ARG A 1 98 ? -6.962 -2.863 6.671 1.00 90.25 98 ARG A O 1
ATOM 758 N N . LEU A 1 99 ? -4.998 -3.851 7.200 1.00 86.75 99 LEU A N 1
ATOM 759 C CA . LEU A 1 99 ? -4.674 -3.018 8.342 1.00 86.75 99 LEU A CA 1
ATOM 760 C C . LEU A 1 99 ? -4.500 -1.566 7.895 1.00 86.75 99 LEU A C 1
ATOM 762 O O . LEU A 1 99 ? -5.222 -0.713 8.388 1.00 86.75 99 LEU A O 1
ATOM 766 N N . LEU A 1 100 ? -3.675 -1.290 6.881 1.00 89.56 100 LEU A N 1
ATOM 767 C CA . LEU A 1 100 ? -3.525 0.059 6.317 1.00 89.56 100 LEU A CA 1
ATOM 768 C C . LEU A 1 100 ? -4.881 0.686 5.949 1.00 89.56 100 LEU A C 1
ATOM 770 O O . LEU A 1 100 ? -5.185 1.803 6.372 1.00 89.56 100 LEU A O 1
ATOM 774 N N . ARG A 1 101 ? -5.748 -0.057 5.248 1.00 90.62 101 ARG A N 1
ATOM 775 C CA . ARG A 1 101 ? -7.102 0.416 4.908 1.00 90.62 101 ARG A CA 1
ATOM 776 C C . ARG A 1 101 ? -7.974 0.688 6.134 1.00 90.62 101 ARG A C 1
ATOM 778 O O . ARG A 1 101 ? -8.662 1.704 6.164 1.00 90.62 101 ARG A O 1
ATOM 785 N N . ALA A 1 102 ? -7.940 -0.185 7.142 1.00 84.56 102 ALA A N 1
ATOM 786 C CA . ALA A 1 102 ? -8.668 0.014 8.398 1.00 84.56 102 ALA A CA 1
ATOM 787 C C . ALA A 1 102 ? -8.186 1.265 9.154 1.00 84.56 102 ALA A C 1
ATOM 789 O O . ALA A 1 102 ? -8.970 1.918 9.832 1.00 84.56 102 ALA A O 1
ATOM 790 N N . LEU A 1 103 ? -6.920 1.644 8.970 1.00 84.88 103 LEU A N 1
ATOM 791 C CA . LEU A 1 103 ? -6.304 2.851 9.528 1.00 84.88 103 LEU A CA 1
ATOM 792 C C . LEU A 1 103 ? -6.535 4.111 8.682 1.00 84.88 103 LEU A C 1
ATOM 794 O O . LEU A 1 103 ? -5.900 5.143 8.907 1.00 84.88 103 LEU A O 1
ATOM 798 N N . GLY A 1 104 ? -7.426 4.032 7.694 1.00 88.31 104 GLY A N 1
ATOM 799 C CA . GLY A 1 104 ? -7.796 5.155 6.839 1.00 88.31 104 GLY A CA 1
ATOM 800 C C . GLY A 1 104 ? -6.826 5.423 5.690 1.00 88.31 104 GLY A C 1
ATOM 801 O O . GLY A 1 104 ? -6.951 6.461 5.040 1.00 88.31 104 GLY A O 1
ATOM 802 N N . TRP A 1 105 ? -5.878 4.521 5.415 1.00 93.06 105 TRP A N 1
ATOM 803 C CA . TRP A 1 105 ? -5.023 4.635 4.236 1.00 93.06 105 TRP A CA 1
ATOM 804 C C . TRP A 1 105 ? -5.725 4.136 2.975 1.00 93.06 105 TRP A C 1
ATOM 806 O O . TRP A 1 105 ? -6.374 3.089 2.936 1.00 93.06 105 TRP A O 1
ATOM 816 N N . ARG A 1 106 ? -5.542 4.885 1.896 1.00 95.69 106 ARG A N 1
ATOM 817 C CA . ARG A 1 106 ? -5.886 4.501 0.534 1.00 95.69 106 ARG A CA 1
ATOM 818 C C . ARG A 1 106 ? -4.686 3.771 -0.054 1.00 95.69 106 ARG A C 1
ATOM 820 O O . ARG A 1 106 ? -3.674 4.394 -0.342 1.00 95.69 106 ARG A O 1
ATOM 827 N N . VAL A 1 107 ? -4.800 2.452 -0.178 1.00 95.81 107 VAL A N 1
ATOM 828 C CA . VAL A 1 107 ? -3.689 1.586 -0.600 1.00 95.81 107 VAL A CA 1
ATOM 829 C C . VAL A 1 107 ? -3.751 1.328 -2.105 1.00 95.81 107 VAL A C 1
ATOM 831 O O . VAL A 1 107 ? -4.688 0.665 -2.565 1.00 95.81 107 VAL A O 1
ATOM 834 N N . LEU A 1 108 ? -2.745 1.815 -2.832 1.00 97.06 108 LEU A N 1
ATOM 835 C CA . LEU A 1 108 ? -2.383 1.409 -4.187 1.00 97.06 108 LEU A CA 1
ATOM 836 C C . LEU A 1 108 ? -1.460 0.195 -4.072 1.00 97.06 108 LEU A C 1
ATOM 838 O O . LEU A 1 108 ? -0.407 0.272 -3.452 1.00 97.06 108 LEU A O 1
ATOM 842 N N . HIS A 1 109 ? -1.871 -0.933 -4.633 1.00 95.56 109 HIS A N 1
ATOM 843 C CA . HIS A 1 109 ? -1.086 -2.163 -4.611 1.00 95.56 109 HIS A CA 1
ATOM 844 C C . HIS A 1 109 ? -0.440 -2.370 -5.982 1.00 95.56 109 HIS A C 1
ATOM 846 O O . HIS A 1 109 ? -1.158 -2.403 -6.981 1.00 95.56 109 HIS A O 1
ATOM 852 N N . VAL A 1 110 ? 0.886 -2.517 -6.013 1.00 96.56 110 VAL A N 1
ATOM 853 C CA . VAL A 1 110 ? 1.699 -2.727 -7.218 1.00 96.56 110 VAL A CA 1
ATOM 854 C C . VAL A 1 110 ? 2.319 -4.130 -7.171 1.00 96.56 110 VAL A C 1
ATOM 856 O O . VAL A 1 110 ? 3.368 -4.331 -6.558 1.00 96.56 110 VAL A O 1
ATOM 859 N N . PRO A 1 111 ? 1.694 -5.139 -7.802 1.00 95.19 111 PRO A N 1
ATOM 860 C CA . PRO A 1 111 ? 2.285 -6.466 -7.930 1.00 95.19 111 PRO A CA 1
ATOM 861 C C . PRO A 1 111 ? 3.524 -6.454 -8.827 1.00 95.19 111 PRO A C 1
ATOM 863 O O . PRO A 1 111 ? 3.457 -5.966 -9.958 1.00 95.19 111 PRO A O 1
ATOM 866 N N . TYR A 1 112 ? 4.609 -7.119 -8.413 1.00 94.00 112 TYR A N 1
ATOM 867 C CA . TYR A 1 112 ? 5.820 -7.223 -9.244 1.00 94.00 112 TYR A CA 1
ATOM 868 C C . TYR A 1 112 ? 5.549 -7.778 -10.650 1.00 94.00 112 TYR A C 1
ATOM 870 O O . TYR A 1 112 ? 6.195 -7.372 -11.608 1.00 94.00 112 TYR A O 1
ATOM 878 N N . PHE A 1 113 ? 4.602 -8.711 -10.793 1.00 93.81 113 PHE A N 1
ATOM 879 C CA . PHE A 1 113 ? 4.299 -9.346 -12.076 1.00 93.81 113 PHE A CA 1
ATOM 880 C C . PHE A 1 113 ? 3.455 -8.470 -13.002 1.00 93.81 113 PHE A C 1
ATOM 882 O O . PHE A 1 113 ? 3.365 -8.784 -14.184 1.00 93.81 113 PHE A O 1
ATOM 889 N N . ASP A 1 114 ? 2.781 -7.442 -12.490 1.00 95.31 114 ASP A N 1
ATOM 890 C CA . ASP A 1 114 ? 2.093 -6.462 -13.331 1.00 95.31 114 ASP A CA 1
ATOM 891 C C . ASP A 1 114 ? 3.048 -5.327 -13.680 1.00 95.31 114 ASP A C 1
ATOM 893 O O . ASP A 1 114 ? 3.099 -4.938 -14.841 1.00 95.31 114 ASP A O 1
ATOM 897 N N . TRP A 1 115 ? 3.891 -4.911 -12.729 1.00 95.12 115 TRP A N 1
ATOM 898 C CA . TRP A 1 115 ? 4.984 -3.967 -12.972 1.00 95.12 115 TRP A CA 1
ATOM 899 C C . TRP A 1 115 ? 5.963 -4.462 -14.044 1.00 95.12 115 TRP A C 1
ATOM 901 O O . TRP A 1 115 ? 6.283 -3.741 -14.984 1.00 95.12 115 TRP A O 1
ATOM 911 N N . ALA A 1 116 ? 6.389 -5.726 -13.955 1.00 92.38 116 ALA A N 1
ATOM 912 C CA . ALA A 1 116 ? 7.368 -6.317 -14.868 1.00 92.38 116 ALA A CA 1
ATOM 913 C C . ALA A 1 116 ? 6.865 -6.516 -16.310 1.00 92.38 116 ALA A C 1
ATOM 915 O O . ALA A 1 116 ? 7.671 -6.817 -17.183 1.00 92.38 116 ALA A O 1
ATOM 916 N N . LYS A 1 117 ? 5.556 -6.388 -16.572 1.00 95.06 117 LYS A N 1
ATOM 917 C CA . LYS A 1 117 ? 4.987 -6.457 -17.934 1.00 95.06 117 LYS A CA 1
ATOM 918 C C . LYS A 1 117 ? 4.986 -5.111 -18.653 1.00 95.06 117 LYS A C 1
ATOM 920 O O . LYS A 1 117 ? 4.550 -5.047 -19.794 1.00 95.06 117 LYS A O 1
ATOM 925 N N . LEU A 1 118 ? 5.344 -4.035 -17.959 1.00 95.94 118 LEU A N 1
ATOM 926 C CA . LEU A 1 118 ? 5.338 -2.692 -18.518 1.00 95.94 118 LEU A CA 1
ATOM 927 C C . LEU A 1 118 ? 6.686 -2.481 -19.200 1.00 95.94 118 LEU A C 1
ATOM 929 O O . LEU A 1 118 ? 7.724 -2.513 -18.533 1.00 95.94 118 LEU A O 1
ATOM 933 N N . ASP A 1 119 ? 6.648 -2.331 -20.522 1.00 89.94 119 ASP A N 1
ATOM 934 C CA . ASP A 1 119 ? 7.832 -2.388 -21.384 1.00 89.94 119 ASP A CA 1
ATOM 935 C C . ASP A 1 119 ? 8.763 -1.184 -21.194 1.00 89.94 119 ASP A C 1
ATOM 937 O O . ASP A 1 119 ? 9.984 -1.324 -21.267 1.00 89.94 119 ASP A O 1
ATOM 941 N N . ASP A 1 120 ? 8.199 -0.015 -20.890 1.00 93.25 120 ASP A N 1
ATOM 942 C CA . ASP A 1 120 ? 8.937 1.235 -20.754 1.00 93.25 120 ASP A CA 1
ATOM 943 C C . ASP A 1 120 ? 8.427 2.126 -19.608 1.00 93.25 120 ASP A C 1
ATOM 945 O O . ASP A 1 120 ? 7.437 1.840 -18.920 1.00 93.25 120 ASP A O 1
ATOM 949 N N . ASP A 1 121 ? 9.146 3.227 -19.393 1.00 92.94 121 ASP A N 1
ATOM 950 C CA . ASP A 1 121 ? 8.830 4.216 -18.366 1.00 92.94 121 ASP A CA 1
ATOM 951 C C . ASP A 1 121 ? 7.467 4.878 -18.591 1.00 92.94 121 ASP A C 1
ATOM 953 O O . ASP A 1 121 ? 6.752 5.150 -17.626 1.00 92.94 121 ASP A O 1
ATOM 957 N N . ALA A 1 122 ? 7.067 5.100 -19.846 1.00 94.75 122 ALA A N 1
ATOM 958 C CA . ALA A 1 122 ? 5.780 5.709 -20.163 1.00 94.75 122 ALA A CA 1
ATOM 959 C C . ALA A 1 122 ? 4.620 4.792 -19.746 1.00 94.75 122 ALA A C 1
ATOM 961 O O . ALA A 1 122 ? 3.661 5.255 -19.124 1.00 94.75 122 ALA A O 1
ATOM 962 N N . ALA A 1 123 ? 4.731 3.487 -20.003 1.00 96.75 123 ALA A N 1
ATOM 963 C CA . ALA A 1 123 ? 3.765 2.480 -19.582 1.00 96.75 123 ALA A CA 1
ATOM 964 C C . ALA A 1 123 ? 3.684 2.361 -18.051 1.00 96.75 123 ALA A C 1
ATOM 966 O O . ALA A 1 123 ? 2.586 2.235 -17.500 1.00 96.75 123 ALA A O 1
ATOM 967 N N . ARG A 1 124 ? 4.821 2.452 -17.345 1.00 96.25 124 ARG A N 1
ATOM 968 C CA . ARG A 1 124 ? 4.879 2.479 -15.868 1.00 96.25 124 ARG A CA 1
ATOM 969 C C . ARG A 1 124 ? 4.220 3.721 -15.287 1.00 96.25 124 ARG A C 1
ATOM 971 O O . ARG A 1 124 ? 3.398 3.616 -14.375 1.00 96.25 124 ARG A O 1
ATOM 978 N N . THR A 1 125 ? 4.510 4.886 -15.851 1.00 96.69 125 THR A N 1
ATOM 979 C CA . THR A 1 125 ? 3.865 6.139 -15.458 1.00 96.69 125 THR A CA 1
ATOM 980 C C . THR A 1 125 ? 2.359 6.094 -15.714 1.00 96.69 125 THR A C 1
ATOM 982 O O . THR A 1 125 ? 1.582 6.462 -14.833 1.00 96.69 125 THR A O 1
ATOM 985 N N . GLU A 1 126 ? 1.917 5.600 -16.871 1.00 97.06 126 GLU A N 1
ATOM 986 C CA . GLU A 1 126 ? 0.489 5.501 -17.188 1.00 97.06 126 GLU A CA 1
ATOM 987 C C . GLU A 1 126 ? -0.240 4.494 -16.288 1.00 97.06 126 GLU A C 1
ATOM 989 O O . GLU A 1 126 ? -1.355 4.755 -15.826 1.00 97.06 126 GLU A O 1
ATOM 994 N N . TYR A 1 127 ? 0.411 3.376 -15.955 1.00 97.44 127 TYR A N 1
ATOM 995 C CA . TYR A 1 127 ? -0.086 2.431 -14.959 1.00 97.44 127 TYR A CA 1
ATOM 996 C C . TYR A 1 127 ? -0.354 3.131 -13.618 1.00 97.44 127 TYR A C 1
ATOM 998 O O . TYR A 1 127 ? -1.476 3.067 -13.110 1.00 97.44 127 TYR A O 1
ATOM 1006 N N . LEU A 1 128 ? 0.628 3.859 -13.075 1.00 97.38 128 LEU A N 1
ATOM 1007 C CA . LEU A 1 128 ? 0.475 4.560 -11.796 1.00 97.38 128 LEU A CA 1
ATOM 1008 C C . LEU A 1 128 ? -0.611 5.641 -11.857 1.00 97.38 128 LEU A C 1
ATOM 1010 O O . LEU A 1 128 ? -1.430 5.731 -10.939 1.00 97.38 128 LEU A O 1
ATOM 1014 N N . LYS A 1 129 ? -0.680 6.419 -12.946 1.00 96.81 129 LYS A N 1
ATOM 1015 C CA . LYS A 1 129 ? -1.737 7.425 -13.157 1.00 96.81 129 LYS A CA 1
ATOM 1016 C C . LYS A 1 129 ? -3.124 6.805 -13.105 1.00 96.81 129 LYS A C 1
ATOM 1018 O O . LYS A 1 129 ? -4.002 7.323 -12.409 1.00 96.81 129 LYS A O 1
ATOM 1023 N N . ARG A 1 130 ? -3.326 5.690 -13.811 1.00 97.00 130 ARG A N 1
ATOM 1024 C CA . ARG A 1 130 ? -4.611 4.988 -13.844 1.00 97.00 130 ARG A CA 1
ATOM 1025 C C . ARG A 1 130 ? -5.016 4.503 -12.454 1.00 97.00 130 ARG A C 1
ATOM 1027 O O . ARG A 1 130 ? -6.145 4.759 -12.031 1.00 97.00 130 ARG A O 1
ATOM 1034 N N . GLU A 1 131 ? -4.112 3.851 -11.728 1.00 96.38 131 GLU A N 1
ATOM 1035 C CA . GLU A 1 131 ? -4.409 3.338 -10.384 1.00 96.38 131 GLU A CA 1
ATOM 1036 C C . GLU A 1 131 ? -4.669 4.480 -9.379 1.00 96.38 131 GLU A C 1
ATOM 1038 O O . GLU A 1 131 ? -5.619 4.427 -8.589 1.00 96.38 131 GLU A O 1
ATOM 1043 N N . LEU A 1 132 ? -3.911 5.581 -9.456 1.00 95.88 132 LEU A N 1
ATOM 1044 C CA . LEU A 1 132 ? -4.157 6.778 -8.644 1.00 95.88 132 LEU A CA 1
ATOM 1045 C C . LEU A 1 132 ? -5.499 7.442 -8.974 1.00 95.88 132 LEU A C 1
ATOM 1047 O O . LEU A 1 132 ? -6.213 7.873 -8.063 1.00 95.88 132 LEU A O 1
ATOM 1051 N N . ALA A 1 133 ? -5.893 7.491 -10.247 1.00 95.25 133 ALA A N 1
ATOM 1052 C CA . ALA A 1 133 ? -7.181 8.045 -10.654 1.00 95.25 133 ALA A CA 1
ATOM 1053 C C . ALA A 1 133 ? -8.359 7.273 -10.036 1.00 95.25 133 ALA A C 1
ATOM 1055 O O . ALA A 1 133 ? -9.337 7.890 -9.598 1.00 95.25 133 ALA A O 1
ATOM 1056 N N . VAL A 1 134 ? -8.254 5.942 -9.921 1.00 95.38 134 VAL A N 1
ATOM 1057 C CA . VAL A 1 134 ? -9.246 5.106 -9.220 1.00 95.38 134 VAL A CA 1
ATOM 1058 C C . VAL A 1 134 ? -9.350 5.510 -7.748 1.00 95.38 134 VAL A C 1
ATOM 1060 O O . VAL A 1 134 ? -10.457 5.717 -7.240 1.00 95.38 134 VAL A O 1
ATOM 1063 N N . ILE A 1 135 ? -8.212 5.700 -7.074 1.00 93.44 135 ILE A N 1
ATOM 1064 C CA . ILE A 1 135 ? -8.158 6.131 -5.670 1.00 93.44 135 ILE A CA 1
ATOM 1065 C C . ILE A 1 135 ? -8.789 7.517 -5.482 1.00 93.44 135 ILE A C 1
ATOM 1067 O O . ILE A 1 135 ? -9.583 7.723 -4.559 1.00 93.44 135 ILE A O 1
ATOM 1071 N N . VAL A 1 136 ? -8.470 8.474 -6.357 1.00 91.19 136 VAL A N 1
ATOM 1072 C CA . VAL A 1 136 ? -9.028 9.834 -6.311 1.00 91.19 136 VAL A CA 1
ATOM 1073 C C . VAL A 1 136 ? -10.535 9.814 -6.554 1.00 91.19 136 VAL A C 1
ATOM 1075 O O . VAL A 1 136 ? -11.282 10.479 -5.832 1.00 91.19 136 VAL A O 1
ATOM 1078 N N . LYS A 1 137 ? -11.009 9.031 -7.530 1.00 92.00 137 LYS A N 1
ATOM 1079 C CA . LYS A 1 137 ? -12.441 8.882 -7.819 1.00 92.00 137 LYS A CA 1
ATOM 1080 C C . LYS A 1 137 ? -13.191 8.293 -6.625 1.00 92.00 137 LYS A C 1
ATOM 1082 O O . LYS A 1 137 ? -14.228 8.832 -6.239 1.00 92.00 137 LYS A O 1
ATOM 1087 N N . ALA A 1 138 ? -12.646 7.248 -6.000 1.00 88.00 138 ALA A N 1
ATOM 1088 C CA . ALA A 1 138 ? -13.221 6.649 -4.798 1.00 88.00 138 ALA A CA 1
ATOM 1089 C C . ALA A 1 138 ? -13.277 7.646 -3.625 1.00 88.00 138 ALA A C 1
ATOM 1091 O O . ALA A 1 138 ? -14.302 7.746 -2.952 1.00 88.00 138 ALA A O 1
ATOM 1092 N N . ALA A 1 139 ? -12.221 8.440 -3.418 1.00 84.81 139 ALA A N 1
ATOM 1093 C CA . ALA A 1 139 ? -12.186 9.463 -2.372 1.00 84.81 139 ALA A CA 1
ATOM 1094 C C . ALA A 1 139 ? -13.222 10.579 -2.604 1.00 84.81 139 ALA A C 1
ATOM 1096 O O . ALA A 1 139 ? -13.906 10.996 -1.667 1.00 84.81 139 ALA A O 1
ATOM 1097 N N . LYS A 1 140 ? -13.385 11.036 -3.853 1.00 84.06 140 LYS A N 1
ATOM 1098 C CA . LYS A 1 140 ? -14.423 12.012 -4.223 1.00 84.06 140 LYS A CA 1
ATOM 1099 C C . LYS A 1 140 ? -15.828 11.458 -3.976 1.00 84.06 140 LYS A C 1
ATOM 1101 O O . LYS A 1 140 ? -16.647 12.153 -3.384 1.00 84.06 140 LYS A O 1
ATOM 1106 N N . ALA A 1 141 ? -16.086 10.208 -4.365 1.00 84.00 141 ALA A N 1
ATOM 1107 C CA . ALA A 1 141 ? -17.372 9.551 -4.132 1.00 84.00 141 ALA A CA 1
ATOM 1108 C C . ALA A 1 141 ? -17.687 9.399 -2.632 1.00 84.00 141 ALA A C 1
ATOM 1110 O O . ALA A 1 141 ? -18.813 9.656 -2.213 1.00 84.00 141 ALA A O 1
ATOM 1111 N N . ALA A 1 142 ? -16.690 9.051 -1.811 1.00 79.94 142 ALA A N 1
ATOM 1112 C CA . ALA A 1 142 ? -16.851 8.958 -0.361 1.00 79.94 142 ALA A CA 1
ATOM 1113 C C . ALA A 1 142 ? -17.169 10.317 0.290 1.00 79.94 142 ALA A C 1
ATOM 1115 O O . ALA A 1 142 ? -17.985 10.368 1.203 1.00 79.94 142 ALA A O 1
ATOM 1116 N N . LYS A 1 143 ? -16.568 11.412 -0.200 1.00 73.62 143 LYS A N 1
ATOM 1117 C CA . LYS A 1 143 ? -16.826 12.780 0.286 1.00 73.62 143 LYS A CA 1
ATOM 1118 C C . LYS A 1 143 ? -18.179 13.341 -0.174 1.00 73.62 143 LYS A C 1
ATOM 1120 O O . LYS A 1 143 ? -18.776 14.135 0.540 1.00 73.62 143 LYS A O 1
ATOM 1125 N N . ALA A 1 144 ? -18.643 12.956 -1.364 1.00 68.88 144 ALA A N 1
ATOM 1126 C CA . ALA A 1 144 ? -19.931 13.382 -1.918 1.00 68.88 144 ALA A CA 1
ATOM 1127 C C . ALA A 1 144 ? -21.129 12.671 -1.271 1.00 68.88 144 ALA A C 1
ATOM 1129 O O . ALA A 1 144 ? -22.260 13.138 -1.390 1.00 68.88 144 ALA A O 1
ATOM 1130 N N . ARG A 1 145 ? -20.896 11.543 -0.588 1.00 56.88 145 ARG A N 1
ATOM 1131 C CA . ARG A 1 145 ? -21.932 10.890 0.203 1.00 56.88 145 ARG A CA 1
ATOM 1132 C C . ARG A 1 145 ? -22.218 11.772 1.424 1.00 56.88 145 ARG A C 1
ATOM 1134 O O . ARG A 1 145 ? -21.290 11.991 2.204 1.00 56.88 145 ARG A O 1
ATOM 1141 N N . PRO A 1 146 ? -23.453 12.274 1.613 1.00 45.03 146 PRO A N 1
ATOM 1142 C CA . PRO A 1 146 ? -23.787 12.979 2.840 1.00 45.03 146 PRO A CA 1
ATOM 1143 C C . PRO A 1 146 ? -23.463 12.068 4.034 1.00 45.03 146 PRO A C 1
ATOM 1145 O O . PRO A 1 146 ? -23.623 10.840 3.920 1.00 45.03 146 PRO A O 1
ATOM 1148 N N . PRO A 1 147 ? -22.964 12.625 5.155 1.00 43.09 147 PRO A N 1
ATOM 1149 C CA . PRO A 1 147 ? -22.808 11.839 6.368 1.00 43.09 147 PRO A CA 1
ATOM 1150 C C . PRO A 1 147 ? -24.156 11.167 6.648 1.00 43.09 147 PRO A C 1
ATOM 1152 O O . PRO A 1 147 ? -25.191 11.809 6.444 1.00 43.09 147 PRO A O 1
ATOM 1155 N N . PRO A 1 148 ? -24.186 9.877 7.025 1.00 42.16 148 PRO A N 1
ATOM 1156 C CA . PRO A 1 148 ? -25.445 9.240 7.375 1.00 42.16 148 PRO A CA 1
ATOM 1157 C C . PRO A 1 148 ? -26.130 10.112 8.431 1.00 42.16 148 PRO A C 1
ATOM 1159 O O . PRO A 1 148 ? -25.564 10.353 9.499 1.00 42.16 148 PRO A O 1
ATOM 1162 N N . ALA A 1 149 ? -27.304 10.645 8.087 1.00 47.16 149 ALA A N 1
ATOM 1163 C CA . ALA A 1 149 ? -28.146 11.354 9.031 1.00 47.16 149 ALA A CA 1
ATOM 1164 C C . ALA A 1 149 ? -28.397 10.393 10.198 1.00 47.16 149 ALA A C 1
ATOM 1166 O O . ALA A 1 149 ? -28.837 9.264 9.983 1.00 47.16 149 ALA A O 1
ATOM 1167 N N . THR A 1 150 ? -28.008 10.820 11.401 1.00 45.03 150 THR A N 1
ATOM 1168 C CA . THR A 1 150 ? -28.057 10.043 12.648 1.00 45.03 150 THR A CA 1
ATOM 1169 C C . THR A 1 150 ? -27.353 8.685 12.578 1.00 45.03 150 THR A C 1
ATOM 1171 O O . THR A 1 150 ? -27.980 7.634 12.498 1.00 45.03 150 THR A O 1
ATOM 1174 N N . ALA A 1 151 ? -26.027 8.695 12.676 1.00 41.56 151 ALA A N 1
ATOM 1175 C CA . ALA A 1 151 ? -25.296 7.557 13.224 1.00 41.56 151 ALA A CA 1
ATOM 1176 C C . ALA A 1 151 ? -24.764 7.941 14.610 1.00 41.56 151 ALA A C 1
ATOM 1178 O O . ALA A 1 151 ? -23.571 8.160 14.796 1.00 41.56 151 ALA A O 1
ATOM 1179 N N . GLU A 1 152 ? -25.673 8.032 15.581 1.00 38.97 152 GLU A N 1
ATOM 1180 C CA . GLU A 1 152 ? -25.344 7.608 16.945 1.00 38.97 152 GLU A CA 1
ATOM 1181 C C . GLU A 1 152 ? -24.712 6.209 16.831 1.00 38.97 152 GLU A C 1
ATOM 1183 O O . GLU A 1 152 ? -25.332 5.325 16.223 1.00 38.97 152 GLU A O 1
ATOM 1188 N N . PRO A 1 153 ? -23.496 5.952 17.336 1.00 39.91 153 PRO A N 1
ATOM 1189 C CA . PRO A 1 153 ? -22.971 4.601 17.337 1.00 39.91 153 PRO A CA 1
ATOM 1190 C C . PRO A 1 153 ? -23.679 3.799 18.438 1.00 39.91 153 PRO A C 1
ATOM 1192 O O . PRO A 1 153 ? -23.159 3.640 19.537 1.00 39.91 153 PRO A O 1
ATOM 1195 N N . ARG A 1 154 ? -24.862 3.254 18.132 1.00 47.72 154 ARG A N 1
ATOM 1196 C CA . ARG A 1 154 ? -25.360 2.044 18.796 1.00 47.72 154 ARG A CA 1
ATOM 1197 C C . ARG A 1 154 ? -24.715 0.837 18.128 1.00 47.72 154 ARG A C 1
ATOM 1199 O O . ARG A 1 154 ? -25.155 0.371 17.078 1.00 47.72 154 ARG A O 1
ATOM 1206 N N . ASP A 1 155 ? -23.617 0.375 18.717 1.00 39.66 155 ASP A N 1
ATOM 1207 C CA . ASP A 1 155 ? -23.157 -1.003 18.564 1.00 39.66 155 ASP A CA 1
ATOM 1208 C C . ASP A 1 155 ? -23.283 -1.674 19.930 1.00 39.66 155 ASP A C 1
ATOM 1210 O O . ASP A 1 155 ? -22.330 -1.772 20.696 1.00 39.66 155 ASP A O 1
ATOM 1214 N N . ASP A 1 156 ? -24.495 -2.135 20.224 1.00 40.12 156 ASP A N 1
ATOM 1215 C CA . ASP A 1 156 ? -24.891 -2.845 21.445 1.00 40.12 156 ASP A CA 1
ATOM 1216 C C . ASP A 1 156 ? -24.346 -4.291 21.453 1.00 40.12 156 ASP A C 1
ATOM 1218 O O . ASP A 1 156 ? -24.904 -5.198 22.071 1.00 40.12 156 ASP A O 1
ATOM 1222 N N . ARG A 1 157 ? -23.244 -4.543 20.734 1.00 48.06 157 ARG A N 1
ATOM 1223 C CA . ARG A 1 157 ? -22.512 -5.811 20.768 1.00 48.06 157 ARG A CA 1
ATOM 1224 C C . ARG A 1 157 ? -21.626 -5.830 22.002 1.00 48.06 157 ARG A C 1
ATOM 1226 O O . ARG A 1 157 ? -20.425 -5.600 21.946 1.00 48.06 157 ARG A O 1
ATOM 1233 N N . ASP A 1 158 ? -22.324 -6.075 23.105 1.00 57.97 158 ASP A N 1
ATOM 1234 C CA . 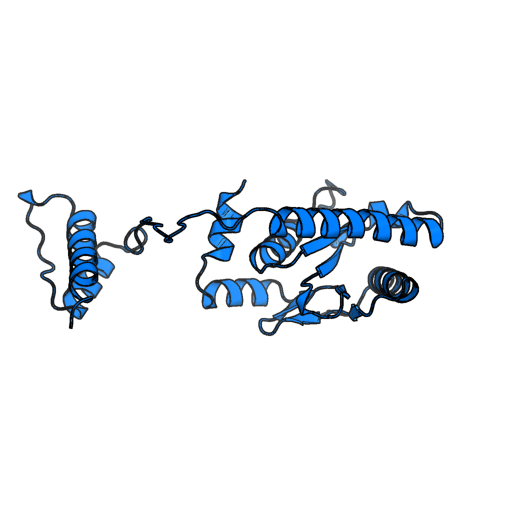ASP A 1 158 ? -21.903 -6.388 24.462 1.00 57.97 158 ASP A CA 1
ATOM 1235 C C . ASP A 1 158 ? -20.384 -6.510 24.659 1.00 57.97 158 ASP A C 1
ATOM 1237 O O . ASP A 1 158 ? -19.787 -7.568 24.452 1.00 57.97 158 ASP A O 1
ATOM 1241 N N . GLU A 1 159 ? -19.792 -5.441 25.191 1.00 61.19 159 GLU A N 1
ATOM 1242 C CA . GLU A 1 159 ? -18.472 -5.395 25.842 1.00 61.19 159 GLU A CA 1
ATOM 1243 C C . GLU A 1 159 ? -18.280 -6.555 26.842 1.00 61.19 159 GLU A C 1
ATOM 1245 O O . GLU A 1 159 ? -17.184 -7.073 27.048 1.00 61.19 159 GLU A O 1
ATOM 1250 N N . PHE A 1 160 ? -19.390 -7.039 27.397 1.00 72.56 160 PHE A N 1
ATOM 1251 C CA . PHE A 1 160 ? -19.457 -8.133 28.354 1.00 72.56 160 PHE A CA 1
ATOM 1252 C C . PHE A 1 160 ? -19.645 -9.519 27.706 1.00 72.56 160 PHE A C 1
ATOM 1254 O O . PHE A 1 160 ? -19.664 -10.509 28.433 1.00 72.56 160 PHE A O 1
ATOM 1261 N N . SER A 1 161 ? -19.752 -9.639 26.370 1.00 69.94 161 SER A N 1
ATOM 1262 C CA . SER A 1 161 ? -19.916 -10.914 25.619 1.00 69.94 161 SER A CA 1
ATOM 1263 C C . SER A 1 161 ? -18.673 -11.792 25.610 1.00 69.94 161 SER A C 1
ATOM 1265 O O . SER A 1 161 ? -18.770 -12.997 25.385 1.00 69.94 161 SER A O 1
ATOM 1267 N N . ALA A 1 162 ? -17.504 -11.189 25.812 1.00 72.50 162 ALA A N 1
ATOM 1268 C CA . ALA A 1 162 ? -16.225 -11.888 25.769 1.00 72.50 162 ALA A CA 1
ATOM 1269 C C . ALA A 1 162 ? -15.746 -12.341 27.160 1.00 72.50 162 ALA A C 1
ATOM 1271 O O . ALA A 1 162 ? -14.904 -13.229 27.252 1.00 72.50 162 ALA A O 1
ATOM 1272 N N . LEU A 1 163 ? -16.306 -11.777 28.238 1.00 79.94 163 LEU A N 1
ATOM 1273 C CA . LEU A 1 163 ? -15.853 -12.027 29.612 1.00 79.94 163 LEU A CA 1
ATOM 1274 C C . LEU A 1 163 ? -16.378 -13.348 30.171 1.00 79.94 163 LEU A C 1
ATOM 1276 O O . LEU A 1 163 ? -17.519 -13.723 29.928 1.00 79.94 163 LEU A O 1
ATOM 1280 N N . LYS A 1 164 ? -15.599 -14.065 30.966 1.00 86.38 164 LYS A N 1
ATOM 1281 C CA . LYS A 1 164 ? -16.071 -15.224 31.735 1.00 86.38 164 LYS A CA 1
ATOM 1282 C C . LYS A 1 164 ? -16.959 -14.767 32.896 1.00 86.38 164 LYS A C 1
ATOM 1284 O O . LYS A 1 164 ? -16.866 -13.639 33.367 1.00 86.38 164 LYS A O 1
ATOM 1289 N N . VAL A 1 165 ? -17.791 -15.670 33.423 1.00 86.31 165 VAL A N 1
ATOM 1290 C CA . VAL A 1 165 ? -18.650 -15.376 34.590 1.00 86.31 165 VAL A CA 1
ATOM 1291 C C . VAL A 1 165 ? -17.830 -14.917 35.803 1.00 86.31 165 VAL A C 1
ATOM 1293 O O . VAL A 1 165 ? -18.289 -14.064 36.551 1.00 86.31 165 VAL A O 1
ATOM 1296 N N . SER A 1 166 ? -16.611 -15.431 35.989 1.00 85.88 166 SER A N 1
ATOM 1297 C CA . SER A 1 166 ? -15.696 -14.980 37.046 1.00 85.88 166 SER A CA 1
ATOM 1298 C C . SER A 1 166 ? -15.258 -13.524 36.870 1.00 85.88 166 SER A C 1
ATOM 1300 O O . SER A 1 166 ? -15.246 -12.771 37.834 1.00 85.88 166 SER A O 1
ATOM 1302 N N . GLU A 1 167 ? -14.955 -13.115 35.639 1.00 85.31 167 GLU A N 1
ATOM 1303 C CA . GLU A 1 167 ? -14.552 -11.743 35.313 1.00 85.31 167 GLU A CA 1
ATOM 1304 C C . GLU A 1 167 ? -15.736 -10.782 35.466 1.00 85.31 167 GLU A C 1
ATOM 1306 O O . GLU A 1 167 ? -15.574 -9.693 36.004 1.00 85.31 167 GLU A O 1
ATOM 1311 N N . LEU A 1 168 ? -16.947 -11.212 35.090 1.00 87.31 168 LEU A N 1
ATOM 1312 C CA . LEU A 1 168 ? -18.177 -10.447 35.324 1.00 87.31 168 LEU A CA 1
ATOM 1313 C C . LEU A 1 168 ? -18.475 -10.256 36.815 1.00 87.31 168 LEU A C 1
ATOM 1315 O O . LEU A 1 168 ? -18.959 -9.199 37.204 1.00 87.31 168 LEU A O 1
ATOM 1319 N N . ARG A 1 169 ? -18.193 -11.264 37.652 1.00 91.12 169 ARG A N 1
ATOM 1320 C CA . ARG A 1 169 ? -18.342 -11.150 39.110 1.00 91.12 169 ARG A CA 1
ATOM 1321 C C . ARG A 1 169 ? -17.359 -10.143 39.683 1.00 91.12 169 ARG A C 1
ATOM 1323 O O . ARG A 1 169 ? -17.801 -9.227 40.359 1.00 91.12 169 ARG A O 1
ATOM 1330 N N . GLN A 1 170 ? -16.082 -10.263 39.327 1.00 88.19 170 GLN A N 1
ATOM 1331 C CA . GLN A 1 170 ? -15.061 -9.313 39.763 1.00 88.19 170 GLN A CA 1
ATOM 1332 C C . GLN A 1 170 ? -15.442 -7.878 39.380 1.00 88.19 170 GLN A C 1
ATOM 1334 O O . GLN A 1 170 ? -15.431 -6.997 40.226 1.00 88.19 170 GLN A O 1
ATOM 1339 N N . LEU A 1 171 ? -15.889 -7.660 38.137 1.00 87.19 171 LEU A N 1
ATOM 1340 C CA . LEU A 1 171 ? -16.302 -6.333 37.675 1.00 87.19 171 LEU A CA 1
ATOM 1341 C C . LEU A 1 171 ? -17.517 -5.777 38.433 1.00 87.19 171 LEU A C 1
ATOM 1343 O O . LEU A 1 171 ? -17.626 -4.568 38.625 1.00 87.19 171 LEU A O 1
ATOM 1347 N N . CYS A 1 172 ? -18.464 -6.642 38.800 1.00 89.19 172 CYS A N 1
ATOM 1348 C CA . CYS A 1 172 ? -19.604 -6.260 39.625 1.00 89.19 172 CYS A CA 1
ATOM 1349 C C . CYS A 1 172 ? -19.155 -5.899 41.045 1.00 89.19 172 CYS A C 1
ATOM 1351 O O . CYS A 1 172 ? -19.545 -4.839 41.526 1.00 89.19 172 CYS A O 1
ATOM 1353 N N . ASP A 1 173 ? -18.310 -6.718 41.676 1.00 88.56 173 ASP A N 1
ATOM 1354 C CA . ASP A 1 173 ? -17.785 -6.464 43.024 1.00 88.56 173 ASP A CA 1
ATOM 1355 C C . ASP A 1 173 ? -16.977 -5.152 43.065 1.00 88.56 173 ASP A C 1
ATOM 1357 O O . ASP A 1 173 ? -17.225 -4.306 43.925 1.00 88.56 173 ASP A O 1
ATOM 1361 N N . ASP A 1 174 ? -16.105 -4.917 42.076 1.00 86.56 174 ASP A N 1
ATOM 1362 C CA . ASP A 1 174 ? -15.316 -3.681 41.930 1.00 86.56 174 ASP A CA 1
ATOM 1363 C C . ASP A 1 174 ? -16.204 -2.427 41.790 1.00 86.56 174 ASP A C 1
ATOM 1365 O O . ASP A 1 174 ? -15.790 -1.315 42.119 1.00 86.56 174 ASP A O 1
ATOM 1369 N N . ARG A 1 175 ? -17.440 -2.595 41.297 1.00 86.06 175 ARG A N 1
ATOM 1370 C CA . ARG A 1 175 ? -18.446 -1.531 41.127 1.00 86.06 175 ARG A CA 1
ATOM 1371 C C . ARG A 1 175 ? -19.517 -1.529 42.222 1.00 86.06 175 ARG A C 1
ATOM 1373 O O . ARG A 1 175 ? -20.501 -0.801 42.099 1.00 86.06 175 ARG A O 1
ATOM 1380 N N . GLY A 1 176 ? -19.355 -2.337 43.272 1.00 87.44 176 GLY A N 1
ATOM 1381 C CA . GLY A 1 176 ? -20.303 -2.438 44.385 1.00 87.44 176 GLY A CA 1
ATOM 1382 C C . GLY A 1 176 ? -21.670 -3.028 44.010 1.00 87.44 176 GLY A C 1
ATOM 1383 O O . GLY A 1 176 ? -22.654 -2.794 44.710 1.00 87.44 176 GLY A O 1
ATOM 1384 N N . LEU A 1 177 ? -21.759 -3.766 42.902 1.00 86.88 177 LEU A N 1
ATOM 1385 C CA . LEU A 1 177 ? -22.970 -4.451 42.456 1.00 86.88 177 LEU A CA 1
ATOM 1386 C C . LEU A 1 177 ? -23.064 -5.851 43.067 1.00 86.88 177 LEU A C 1
ATOM 1388 O O . LEU A 1 177 ? -22.070 -6.565 43.155 1.00 86.88 177 LEU A O 1
ATOM 1392 N N . ASP A 1 178 ? -24.280 -6.296 43.404 1.00 88.50 178 ASP A N 1
ATOM 1393 C CA . ASP A 1 178 ? -24.489 -7.672 43.866 1.00 88.50 178 ASP A CA 1
ATOM 1394 C C . ASP A 1 178 ? -24.040 -8.664 42.785 1.00 88.50 178 ASP A C 1
ATOM 1396 O O . ASP A 1 178 ? -24.438 -8.574 41.618 1.00 88.50 178 ASP A O 1
ATOM 1400 N N . THR A 1 179 ? -23.233 -9.641 43.179 1.00 88.88 179 THR A N 1
ATOM 1401 C CA . THR A 1 179 ? -22.771 -10.723 42.311 1.00 88.88 179 THR A CA 1
ATOM 1402 C C . THR A 1 179 ? -23.616 -11.981 42.431 1.00 88.88 179 THR A C 1
ATOM 1404 O O . THR A 1 179 ? -23.511 -12.882 41.592 1.00 88.88 179 THR A O 1
ATOM 1407 N N . ARG A 1 180 ? -24.490 -12.102 43.435 1.00 88.38 180 ARG A N 1
ATOM 1408 C CA . ARG A 1 180 ? -25.340 -13.289 43.590 1.00 88.38 180 ARG A CA 1
ATOM 1409 C C . ARG A 1 180 ? -26.418 -13.318 42.510 1.00 88.38 180 ARG A C 1
ATOM 1411 O O . ARG A 1 180 ? -27.118 -12.336 42.282 1.00 88.38 180 ARG A O 1
ATOM 1418 N N . VAL A 1 181 ? -26.545 -14.466 41.845 1.00 87.44 181 VAL A N 1
ATOM 1419 C CA . VAL A 1 181 ? -27.582 -14.720 40.837 1.00 87.44 181 VAL A CA 1
ATOM 1420 C C . VAL A 1 181 ? -28.423 -15.887 41.326 1.00 87.44 181 VAL A C 1
ATOM 1422 O O . VAL A 1 181 ? -27.891 -16.972 41.577 1.00 87.44 181 VAL A O 1
ATOM 1425 N N . LYS A 1 182 ? -29.725 -15.664 41.511 1.00 86.06 182 LYS A N 1
ATOM 1426 C CA . LYS A 1 182 ? -30.654 -16.721 41.939 1.00 86.06 182 LYS A CA 1
ATOM 1427 C C . LYS A 1 182 ? -31.040 -17.586 40.740 1.00 86.06 182 LYS A C 1
ATOM 1429 O O . LYS A 1 182 ? -31.143 -17.087 39.627 1.00 86.06 182 LYS A O 1
ATOM 1434 N N . ARG A 1 183 ? -31.350 -18.872 40.960 1.00 74.38 183 ARG A N 1
ATOM 1435 C CA . ARG A 1 183 ? -31.768 -19.791 39.874 1.00 74.38 183 ARG A CA 1
ATOM 1436 C C . ARG A 1 183 ? -32.968 -19.280 39.059 1.00 74.38 183 ARG A C 1
ATOM 1438 O O . ARG A 1 183 ? -33.064 -19.597 37.884 1.00 74.38 183 ARG A O 1
ATOM 1445 N N . ALA A 1 184 ? -33.855 -18.493 39.671 1.00 81.31 184 ALA A N 1
ATOM 1446 C CA . ALA A 1 184 ? -35.020 -17.903 39.008 1.00 81.31 184 ALA A CA 1
ATOM 1447 C C . ALA A 1 184 ? -34.691 -16.684 38.118 1.00 81.31 184 ALA A C 1
ATOM 1449 O O . ALA A 1 184 ? -35.514 -16.305 37.295 1.00 81.31 184 ALA A O 1
ATOM 1450 N N . GLU A 1 185 ? -33.513 -16.070 38.273 1.00 77.06 185 GLU A N 1
ATOM 1451 C CA . GLU A 1 185 ? -33.102 -14.865 37.529 1.00 77.06 185 GLU A CA 1
ATOM 1452 C C . GLU A 1 185 ? -32.481 -15.200 36.162 1.00 77.06 185 GLU A C 1
ATOM 1454 O O . GLU A 1 185 ? -32.309 -14.316 35.326 1.00 77.06 185 GLU A O 1
ATOM 1459 N N . GLY A 1 186 ? -32.181 -16.479 35.915 1.00 82.62 186 GLY A N 1
ATOM 1460 C CA . GLY A 1 186 ? -31.629 -16.970 34.655 1.00 82.62 186 GLY A CA 1
ATOM 1461 C C . GLY A 1 186 ? -30.115 -17.181 34.689 1.00 82.62 186 GLY A C 1
ATOM 1462 O O . GLY A 1 186 ? -29.515 -17.402 35.742 1.00 82.62 186 GLY A O 1
ATOM 1463 N N . ASP A 1 187 ? -29.502 -17.177 33.504 1.00 86.56 187 ASP A N 1
ATOM 1464 C CA . ASP A 1 187 ? -28.073 -17.440 33.344 1.00 86.56 187 ASP A CA 1
ATOM 1465 C C . ASP A 1 187 ? -27.211 -16.343 33.994 1.00 86.56 187 ASP A C 1
ATOM 1467 O O . ASP A 1 187 ? -27.417 -15.144 33.780 1.00 86.56 187 ASP A O 1
ATOM 1471 N N . ALA A 1 188 ? -26.212 -16.762 34.776 1.00 84.94 188 ALA A N 1
ATOM 1472 C CA . ALA A 1 188 ? -25.390 -15.852 35.566 1.00 84.94 188 ALA A CA 1
ATOM 1473 C C . ALA A 1 188 ? -24.643 -14.823 34.711 1.00 84.94 188 ALA A C 1
ATOM 1475 O O . ALA A 1 188 ? -24.469 -13.685 35.143 1.00 84.94 188 ALA A O 1
ATOM 1476 N N . ARG A 1 189 ? -24.227 -15.194 33.496 1.00 86.31 189 ARG A N 1
ATOM 1477 C CA . ARG A 1 189 ? -23.550 -14.282 32.572 1.00 86.31 189 ARG A CA 1
ATOM 1478 C C . ARG A 1 189 ? -24.500 -13.170 32.137 1.00 86.31 189 ARG A C 1
ATOM 1480 O O . ARG A 1 189 ? -24.142 -11.998 32.217 1.00 86.31 189 ARG A O 1
ATOM 1487 N N . THR A 1 190 ? -25.710 -13.539 31.720 1.00 82.44 190 THR A N 1
ATOM 1488 C CA . THR A 1 190 ? -26.731 -12.593 31.252 1.00 82.44 190 THR A CA 1
ATOM 1489 C C . THR A 1 190 ? -27.146 -11.625 32.357 1.00 82.44 190 THR A C 1
ATOM 1491 O O . THR A 1 190 ? -27.218 -10.419 32.116 1.00 82.44 190 THR A O 1
ATOM 1494 N N . VAL A 1 191 ? -27.361 -12.131 33.576 1.00 87.12 191 VAL A N 1
ATOM 1495 C CA . VAL A 1 191 ? -27.776 -11.312 34.727 1.00 87.12 191 VAL A CA 1
ATOM 1496 C C . VAL A 1 191 ? -26.682 -10.324 35.140 1.00 87.12 191 VAL A C 1
ATOM 1498 O O . VAL A 1 191 ? -26.964 -9.141 35.325 1.00 87.12 191 VAL A O 1
ATOM 1501 N N . LEU A 1 192 ? -25.427 -10.770 35.247 1.00 87.81 192 LEU A N 1
ATOM 1502 C CA . LEU A 1 192 ? -24.313 -9.896 35.637 1.00 87.81 192 LEU A CA 1
ATOM 1503 C C . LEU A 1 192 ? -24.013 -8.840 34.565 1.00 87.81 192 LEU A C 1
ATOM 1505 O O . LEU A 1 192 ? -23.846 -7.667 34.893 1.00 87.81 192 LEU A O 1
ATOM 1509 N N . ALA A 1 193 ? -24.028 -9.221 33.284 1.00 85.06 193 ALA A N 1
ATOM 1510 C CA . ALA A 1 193 ? -23.864 -8.271 32.186 1.0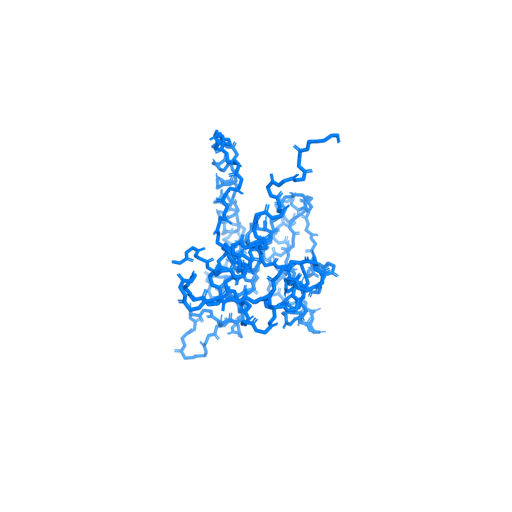0 85.06 193 ALA A CA 1
ATOM 1511 C C . ALA A 1 193 ? -24.980 -7.208 32.179 1.00 85.06 193 ALA A C 1
ATOM 1513 O O . ALA A 1 193 ? -24.711 -6.031 31.955 1.00 85.06 193 ALA A O 1
ATOM 1514 N N . ALA A 1 194 ? -26.224 -7.590 32.497 1.00 83.50 194 ALA A N 1
ATOM 1515 C CA . ALA A 1 194 ? -27.335 -6.645 32.609 1.00 83.50 194 ALA A CA 1
ATOM 1516 C C . ALA A 1 194 ? -27.152 -5.641 33.760 1.00 83.50 194 ALA A C 1
ATOM 1518 O O . ALA A 1 194 ? -27.407 -4.453 33.570 1.00 83.50 194 ALA A O 1
ATOM 1519 N N . ARG A 1 195 ? -26.655 -6.084 34.924 1.00 87.94 195 ARG A N 1
ATOM 1520 C CA . ARG A 1 195 ? -26.346 -5.196 36.063 1.00 87.94 195 ARG A CA 1
ATOM 1521 C C . ARG A 1 195 ? -25.261 -4.178 35.705 1.00 87.94 195 ARG A C 1
ATOM 1523 O O . ARG A 1 195 ? -25.412 -2.993 35.987 1.00 87.94 195 ARG A O 1
ATOM 1530 N N . LEU A 1 196 ? -24.207 -4.628 35.022 1.00 83.62 196 LEU A N 1
ATOM 1531 C CA . LEU A 1 196 ? -23.115 -3.766 34.561 1.00 83.62 196 LEU A CA 1
ATOM 1532 C C . LEU A 1 196 ? -23.568 -2.732 33.522 1.00 83.62 196 LEU A C 1
ATOM 1534 O O . LEU A 1 196 ? -23.051 -1.614 33.525 1.00 83.62 196 LEU A O 1
ATOM 1538 N N . ARG A 1 197 ? -24.543 -3.079 32.669 1.00 79.88 197 ARG A N 1
ATOM 1539 C CA . ARG A 1 197 ? -25.180 -2.140 31.730 1.00 79.88 197 ARG A CA 1
ATOM 1540 C C . ARG A 1 197 ? -26.032 -1.094 32.453 1.00 79.88 197 ARG A C 1
ATOM 1542 O O . ARG A 1 197 ? -25.862 0.091 32.195 1.00 79.88 197 ARG A O 1
ATOM 1549 N N . GLY A 1 198 ? -26.871 -1.512 33.405 1.00 73.88 198 GLY A N 1
ATOM 1550 C CA . GLY A 1 198 ? -27.803 -0.619 34.110 1.00 73.88 198 GLY A CA 1
ATOM 1551 C C . GLY A 1 198 ? -27.141 0.516 34.905 1.00 73.88 198 GLY A C 1
ATOM 1552 O O . GLY A 1 198 ? -27.744 1.569 35.079 1.00 73.88 198 GLY A O 1
ATOM 1553 N N . LEU A 1 199 ? -25.886 0.347 35.337 1.00 64.69 199 LEU A N 1
ATOM 1554 C CA . LEU A 1 199 ? -25.101 1.404 35.995 1.00 64.69 199 LEU A CA 1
ATOM 1555 C C . LEU A 1 199 ? -24.714 2.548 35.040 1.00 64.69 199 LEU A C 1
ATOM 1557 O O . LEU A 1 199 ? -24.581 3.692 35.464 1.00 64.69 199 LEU A O 1
ATOM 1561 N N . ARG A 1 200 ? -24.521 2.245 33.751 1.00 57.59 200 ARG A N 1
ATOM 1562 C CA . ARG A 1 200 ? -24.055 3.206 32.741 1.00 57.59 200 ARG A CA 1
ATOM 1563 C C . ARG A 1 200 ? -25.163 4.166 32.303 1.00 57.59 200 ARG A C 1
ATOM 1565 O O . ARG A 1 200 ? -24.879 5.328 32.028 1.00 57.59 200 ARG A O 1
ATOM 1572 N N . ASP A 1 201 ? -26.409 3.704 32.318 1.00 54.44 201 ASP A N 1
ATOM 1573 C CA . ASP A 1 201 ? -27.576 4.494 31.908 1.00 54.44 201 ASP A CA 1
ATOM 1574 C C . ASP A 1 201 ? -28.090 5.441 33.017 1.00 54.44 201 ASP A C 1
ATOM 1576 O O . ASP A 1 201 ? -28.957 6.273 32.764 1.00 54.44 201 ASP A O 1
ATOM 1580 N N . GLY A 1 202 ? -27.538 5.360 34.236 1.00 51.12 202 GLY A N 1
ATOM 1581 C CA . GLY A 1 202 ? -27.911 6.205 35.382 1.00 51.12 202 GLY A CA 1
ATOM 1582 C C . GLY A 1 202 ? -27.005 7.418 35.650 1.00 51.12 202 GLY A C 1
ATOM 1583 O O . GLY A 1 202 ? -27.266 8.158 36.592 1.00 51.12 202 GLY A O 1
ATOM 1584 N N . GLY A 1 203 ? -25.935 7.623 34.870 1.00 42.16 203 GLY A N 1
ATOM 1585 C CA . GLY A 1 203 ? -24.890 8.626 35.152 1.00 42.16 203 GLY A CA 1
ATOM 1586 C C . GLY A 1 203 ? -24.953 9.935 34.352 1.00 42.16 203 GLY A C 1
ATOM 1587 O O . GLY A 1 203 ? -24.059 10.765 34.483 1.00 42.16 203 GLY A O 1
ATOM 1588 N N . GLY A 1 204 ? -25.965 10.130 33.504 1.00 39.47 204 GLY A N 1
ATOM 1589 C CA . GLY A 1 204 ? -26.124 11.334 32.680 1.00 39.47 204 GLY A CA 1
ATOM 1590 C C . GLY A 1 204 ? -27.203 12.264 33.221 1.00 39.47 204 GLY A C 1
ATOM 1591 O O . GLY A 1 204 ? -28.277 12.349 32.633 1.00 39.47 204 GLY A O 1
ATOM 1592 N N . GLY A 1 205 ? -26.945 12.937 34.341 1.00 40.00 205 GLY A N 1
ATOM 1593 C CA . GLY A 1 205 ? -27.902 13.891 34.897 1.00 40.00 205 GLY A CA 1
ATOM 1594 C C . GLY A 1 205 ? -27.514 14.453 36.257 1.00 40.00 205 GLY A C 1
ATOM 1595 O O . GLY A 1 205 ? -28.123 14.084 37.258 1.00 40.00 205 GLY A O 1
ATOM 1596 N N . SER A 1 206 ? -26.520 15.341 36.288 1.00 34.03 206 SER A N 1
ATOM 1597 C CA . SER A 1 206 ? -26.444 16.554 37.126 1.00 34.03 206 SER A CA 1
ATOM 1598 C C . SER A 1 206 ? -25.237 17.376 36.695 1.00 34.03 206 SER A C 1
ATOM 1600 O O . SER A 1 206 ? -24.158 16.766 36.529 1.00 34.03 206 SER A O 1
#

Organism: Aureococcus anophagefferens (NCBI:txid44056)

Secondary structure (DSSP, 8-state):
--HHHHHHHHS-HHHHHHHHHHH--S-----HHHHHHHHHHHTTT--EEEEEE-TTS-EEEEEESSGGG-EEEEEE-GGGEETTEEEEE-HHHHHHHHHHHHTT-EEEEEEHHHHTT--SHHHHHHHHHHHHHHHHHHHHHHHHSPPPTT------S-TTSSS-HHHHHHHHHHTT------GGG--HHHHHHHHHHHTGGG-S--